Protein AF-A0A431HQG3-F1 (afdb_monomer_lite)

Sequence (280 aa):
MKYLSIDIETTGLDFKKCDIIQFAAVIDDLENPKPIWSLPKLKIYFKKKYFKATAQALALHAKFNPDIFEKISKIKEHEEKEDAFCIKLKDLPIYLNNFLTKNGFEPDEKNIISITACGKNVASFDLRFLLKKIKKWGNLKFRHRSMDPAILYYEIGDKELPDMKTCFERANIKKEITHDACEDALDVIRLIRYKLLSKEKARFNPLKNFPKNLTINKEYNVYSRIKGKDEMDVILIVNDAGQETYVSEEHFTFKTNEIKIQEFEQDKELFKEENKNEKN

Structure (mmCIF, N/CA/C/O backbone):
data_AF-A0A431HQG3-F1
#
_entry.id   AF-A0A431HQG3-F1
#
loop_
_atom_site.group_PDB
_atom_site.id
_atom_site.type_symbol
_atom_site.label_atom_id
_atom_site.label_alt_id
_atom_site.label_comp_id
_atom_site.label_asym_id
_atom_site.label_entity_id
_atom_site.label_seq_id
_atom_site.pdbx_PDB_ins_code
_atom_site.Cartn_x
_atom_site.Cartn_y
_atom_site.Cartn_z
_atom_site.occupancy
_atom_site.B_iso_or_equiv
_atom_site.auth_seq_id
_atom_site.auth_comp_id
_atom_site.auth_asym_id
_atom_site.auth_atom_id
_atom_site.pdbx_PDB_model_num
ATOM 1 N N . MET A 1 1 ? -10.230 -10.188 -12.754 1.00 85.75 1 MET A N 1
ATOM 2 C CA . MET A 1 1 ? -10.034 -10.437 -11.311 1.00 85.75 1 MET A CA 1
ATOM 3 C C . MET A 1 1 ? -9.846 -9.097 -10.638 1.00 85.75 1 MET A C 1
ATOM 5 O O . MET A 1 1 ? -8.865 -8.418 -10.934 1.00 85.75 1 MET A O 1
ATOM 9 N N . LYS A 1 2 ? -10.732 -8.757 -9.696 1.00 94.62 2 LYS A N 1
ATOM 10 C CA . LYS A 1 2 ? -10.565 -7.570 -8.855 1.00 94.62 2 LYS A CA 1
ATOM 11 C C . LYS A 1 2 ? -9.442 -7.755 -7.841 1.00 94.62 2 LYS A C 1
ATOM 13 O O . LYS A 1 2 ? -9.337 -8.800 -7.193 1.00 94.62 2 LYS A O 1
ATOM 18 N N . TYR A 1 3 ? -8.636 -6.722 -7.665 1.00 97.38 3 TYR A N 1
ATOM 19 C CA . TYR A 1 3 ? -7.582 -6.673 -6.663 1.00 97.38 3 TYR A CA 1
ATOM 20 C C . TYR A 1 3 ? -7.471 -5.283 -6.048 1.00 97.38 3 TYR A C 1
ATOM 22 O O . TYR A 1 3 ? -8.038 -4.316 -6.554 1.00 97.38 3 TYR A O 1
ATOM 30 N N . LEU A 1 4 ? -6.757 -5.205 -4.926 1.00 98.50 4 LEU A N 1
ATOM 31 C CA . LEU A 1 4 ? -6.560 -3.971 -4.182 1.00 98.50 4 LEU A CA 1
ATOM 32 C C . LEU A 1 4 ? -5.076 -3.616 -4.184 1.00 98.50 4 LEU A C 1
ATOM 34 O O . LEU A 1 4 ? -4.296 -4.280 -3.501 1.00 98.50 4 LEU A O 1
ATOM 38 N N . SER A 1 5 ? -4.694 -2.599 -4.952 1.00 98.56 5 SER A N 1
ATOM 39 C CA . SER A 1 5 ? -3.367 -1.991 -4.853 1.00 98.56 5 SER A CA 1
ATOM 40 C C . SER A 1 5 ? -3.303 -1.161 -3.577 1.00 98.56 5 SER A C 1
ATOM 42 O O . SER A 1 5 ? -4.184 -0.333 -3.358 1.00 98.56 5 SER A O 1
ATOM 44 N N . ILE A 1 6 ? -2.331 -1.428 -2.712 1.00 98.50 6 ILE A N 1
ATOM 45 C CA . ILE A 1 6 ? -2.172 -0.806 -1.398 1.00 98.50 6 ILE A CA 1
ATOM 46 C C . ILE A 1 6 ? -0.762 -0.255 -1.306 1.00 98.50 6 ILE A C 1
ATOM 48 O O . ILE A 1 6 ? 0.187 -0.949 -1.666 1.00 98.50 6 ILE A O 1
ATOM 52 N N . ASP A 1 7 ? -0.659 0.937 -0.739 1.00 98.25 7 ASP A N 1
ATOM 53 C CA . ASP A 1 7 ? 0.604 1.513 -0.305 1.00 98.25 7 ASP A CA 1
ATOM 54 C C . ASP A 1 7 ? 0.388 2.300 0.999 1.00 98.25 7 ASP A C 1
ATOM 56 O O . ASP A 1 7 ? -0.728 2.771 1.288 1.00 98.25 7 ASP A O 1
ATOM 60 N N . ILE A 1 8 ? 1.428 2.393 1.826 1.00 98.25 8 ILE A N 1
ATOM 61 C CA . ILE A 1 8 ? 1.424 3.187 3.051 1.00 98.25 8 ILE A CA 1
ATOM 62 C C . ILE A 1 8 ? 2.659 4.077 3.141 1.00 98.25 8 ILE A C 1
ATOM 64 O O . ILE A 1 8 ? 3.788 3.628 2.961 1.00 98.25 8 ILE A O 1
ATOM 68 N N . GLU A 1 9 ? 2.455 5.297 3.636 1.00 97.62 9 GLU A N 1
ATOM 69 C CA . GLU A 1 9 ? 3.565 6.118 4.106 1.00 97.62 9 GLU A CA 1
ATOM 70 C C . GLU A 1 9 ? 3.780 5.921 5.601 1.00 97.62 9 GLU A C 1
ATOM 72 O O . GLU A 1 9 ? 2.843 5.882 6.414 1.00 97.62 9 GLU A O 1
ATOM 77 N N . THR A 1 10 ? 5.049 5.812 5.985 1.00 97.81 10 THR A N 1
ATOM 78 C CA . THR A 1 10 ? 5.457 5.569 7.370 1.00 97.81 10 THR A CA 1
ATOM 79 C C . THR A 1 10 ? 6.511 6.563 7.819 1.00 97.81 10 THR A C 1
ATOM 81 O O . THR A 1 10 ? 7.241 7.162 7.034 1.00 97.81 10 THR A O 1
ATOM 84 N N . THR A 1 11 ? 6.659 6.706 9.127 1.00 97.69 11 THR A N 1
ATOM 85 C CA . THR A 1 11 ? 7.735 7.500 9.728 1.00 97.69 11 THR A CA 1
ATOM 86 C C . THR A 1 11 ? 9.039 6.703 9.904 1.00 97.69 11 THR A C 1
ATOM 88 O O . THR A 1 11 ? 9.876 7.036 10.749 1.00 97.69 11 THR A O 1
ATOM 91 N N . GLY A 1 12 ? 9.212 5.619 9.141 1.00 97.56 12 GLY A N 1
ATOM 92 C CA . GLY A 1 12 ? 10.399 4.764 9.113 1.00 97.56 12 GLY A CA 1
ATOM 93 C C . GLY A 1 12 ? 10.058 3.272 9.048 1.00 97.56 12 GLY A C 1
ATOM 94 O O . GLY A 1 12 ? 8.902 2.878 9.132 1.00 97.56 12 GLY A O 1
ATOM 95 N N . LEU A 1 13 ? 11.085 2.425 8.934 1.00 96.75 13 LEU A N 1
ATOM 96 C CA . LEU A 1 13 ? 10.930 1.020 8.524 1.00 96.75 13 LEU A CA 1
ATOM 97 C C . LEU A 1 13 ? 10.592 0.025 9.656 1.00 96.75 13 LEU A C 1
ATOM 99 O O . LEU A 1 13 ? 10.233 -1.121 9.386 1.00 96.75 13 LEU A O 1
ATOM 103 N N . ASP A 1 14 ? 10.704 0.418 10.930 1.00 97.06 14 ASP A N 1
ATOM 104 C CA . ASP A 1 14 ? 10.428 -0.478 12.065 1.00 97.06 14 ASP A CA 1
ATOM 105 C C . ASP A 1 14 ? 8.954 -0.401 12.487 1.00 97.06 14 ASP A C 1
ATOM 107 O O . ASP A 1 14 ? 8.556 0.496 13.231 1.00 97.06 14 ASP A O 1
ATOM 111 N N . PHE A 1 15 ? 8.146 -1.393 12.099 1.00 96.38 15 PHE A N 1
ATOM 112 C CA . PHE A 1 15 ? 6.719 -1.455 12.448 1.00 96.38 15 PHE A CA 1
ATOM 113 C C . PHE A 1 15 ? 6.424 -1.433 13.960 1.00 96.38 15 PHE A C 1
ATOM 115 O O . PHE A 1 15 ? 5.297 -1.119 14.362 1.00 96.38 15 PHE A O 1
ATOM 122 N N . LYS A 1 16 ? 7.399 -1.765 14.821 1.00 96.19 16 LYS A N 1
ATOM 123 C CA . LYS A 1 16 ? 7.243 -1.692 16.282 1.00 96.19 16 LYS A CA 1
ATOM 124 C C . LYS A 1 16 ? 7.412 -0.269 16.812 1.00 96.19 16 LYS A C 1
ATOM 126 O O . LYS A 1 16 ? 6.816 0.055 17.838 1.00 96.19 16 LYS A O 1
ATOM 131 N N . LYS A 1 17 ? 8.218 0.565 16.149 1.00 96.56 17 LYS A N 1
ATOM 132 C CA . LYS A 1 17 ? 8.616 1.894 16.643 1.00 96.56 17 LYS A CA 1
ATOM 133 C C . LYS A 1 17 ? 8.029 3.045 15.834 1.00 96.56 17 LYS A C 1
ATOM 135 O O . LYS A 1 17 ? 7.619 4.029 16.440 1.00 96.56 17 LYS A O 1
ATOM 140 N N . CYS A 1 18 ? 7.986 2.909 14.515 1.00 98.00 18 CYS A N 1
ATOM 141 C CA . CYS A 1 18 ? 7.510 3.916 13.575 1.00 98.00 18 CYS A CA 1
ATOM 142 C C . CYS A 1 18 ? 5.991 3.849 13.415 1.00 98.00 18 CYS A C 1
ATOM 144 O O . CYS A 1 18 ? 5.363 2.827 13.693 1.00 98.00 18 CYS A O 1
ATOM 146 N N . ASP A 1 19 ? 5.396 4.944 12.975 1.00 97.75 19 ASP A N 1
ATOM 147 C CA . ASP A 1 19 ? 3.968 5.127 12.772 1.00 97.75 19 ASP A CA 1
ATOM 148 C C . ASP A 1 19 ? 3.609 5.077 11.286 1.00 97.75 19 ASP A C 1
ATOM 150 O O . ASP A 1 19 ? 4.444 5.350 10.428 1.00 97.75 19 ASP A O 1
ATOM 154 N N . ILE A 1 20 ? 2.354 4.727 11.004 1.00 98.00 20 ILE A N 1
ATOM 155 C CA . ILE A 1 20 ? 1.754 4.874 9.675 1.00 98.00 20 ILE A CA 1
ATOM 156 C C . ILE A 1 20 ? 1.116 6.263 9.640 1.00 98.00 20 ILE A C 1
ATOM 158 O O . ILE A 1 20 ? 0.405 6.616 10.586 1.00 98.00 20 ILE A O 1
ATOM 162 N N . ILE A 1 21 ? 1.385 7.038 8.592 1.00 97.31 21 ILE A N 1
ATOM 163 C CA . ILE A 1 21 ? 0.893 8.417 8.434 1.00 97.31 21 ILE A CA 1
ATOM 164 C C . ILE A 1 21 ? -0.100 8.557 7.283 1.00 97.31 21 ILE A C 1
ATOM 166 O O . ILE A 1 21 ? -1.025 9.361 7.394 1.00 97.31 21 ILE A O 1
ATOM 170 N N . GLN A 1 22 ? 0.019 7.714 6.257 1.00 97.56 22 GLN A N 1
ATOM 171 C CA . GLN A 1 22 ? -0.921 7.632 5.145 1.00 97.56 22 GLN A CA 1
ATOM 172 C C . GLN A 1 22 ? -1.199 6.168 4.804 1.00 97.56 22 GLN A C 1
ATOM 174 O O . GLN A 1 22 ? -0.338 5.306 4.961 1.00 97.56 22 GLN A O 1
ATOM 179 N N . PHE A 1 23 ? -2.409 5.895 4.341 1.00 98.50 23 PHE A N 1
ATOM 180 C CA . PHE A 1 23 ? -2.801 4.652 3.698 1.00 98.50 23 PHE A CA 1
ATOM 181 C C . PHE A 1 23 ? -3.545 5.002 2.418 1.00 98.50 23 PHE A C 1
ATOM 183 O O . PHE A 1 23 ? -4.449 5.843 2.440 1.00 98.50 23 PHE A O 1
ATOM 190 N N . ALA A 1 24 ? -3.206 4.321 1.333 1.00 98.44 24 ALA A N 1
ATOM 191 C CA . ALA A 1 24 ? -3.978 4.368 0.112 1.00 98.44 24 ALA A CA 1
ATOM 192 C C . ALA A 1 24 ? -4.395 2.969 -0.326 1.00 98.44 24 ALA A C 1
ATOM 194 O O . ALA A 1 24 ? -3.667 1.991 -0.149 1.00 98.44 24 ALA A O 1
ATOM 195 N N . ALA A 1 25 ? -5.580 2.888 -0.922 1.00 98.56 25 ALA A N 1
ATOM 196 C CA . ALA A 1 25 ? -6.038 1.693 -1.599 1.00 98.56 25 ALA A CA 1
ATOM 197 C C . ALA A 1 25 ? -6.731 2.047 -2.913 1.00 98.56 25 ALA A C 1
ATOM 199 O O . ALA A 1 25 ? -7.607 2.911 -2.944 1.00 98.56 25 ALA A O 1
ATOM 200 N N . VAL A 1 26 ? -6.369 1.352 -3.985 1.00 98.69 26 VAL A N 1
ATOM 201 C CA . VAL A 1 26 ? -6.952 1.531 -5.316 1.00 98.69 26 VAL A CA 1
ATOM 202 C C . VAL A 1 26 ? -7.452 0.189 -5.823 1.00 98.69 26 VAL A C 1
ATOM 204 O O . VAL A 1 26 ? -6.724 -0.804 -5.806 1.00 98.69 26 VAL A O 1
ATOM 207 N N . ILE A 1 27 ? -8.713 0.152 -6.245 1.00 98.56 27 ILE A N 1
ATOM 208 C CA . ILE A 1 27 ? -9.320 -1.056 -6.807 1.00 98.56 27 ILE A CA 1
ATOM 209 C C . ILE A 1 27 ? -9.072 -1.071 -8.305 1.00 98.56 27 ILE A C 1
ATOM 211 O O . ILE A 1 27 ? -9.385 -0.101 -8.993 1.00 98.56 27 ILE A O 1
ATOM 215 N N . ASP A 1 28 ? -8.592 -2.203 -8.804 1.00 97.31 28 ASP A N 1
ATOM 216 C CA . ASP A 1 28 ? -8.523 -2.468 -10.234 1.00 97.31 28 ASP A CA 1
ATOM 217 C C . ASP A 1 28 ? -9.087 -3.855 -10.572 1.00 97.31 28 ASP A C 1
ATOM 219 O O . ASP A 1 28 ? -9.163 -4.739 -9.715 1.00 97.31 28 ASP A O 1
ATOM 223 N N . ASP A 1 29 ? -9.504 -4.029 -11.823 1.00 94.56 29 ASP A N 1
ATOM 224 C CA . ASP A 1 29 ? -9.998 -5.273 -12.392 1.00 94.56 29 ASP A CA 1
ATOM 225 C C . ASP A 1 29 ? -9.349 -5.528 -13.752 1.00 94.56 29 ASP A C 1
ATOM 227 O O . ASP A 1 29 ? -9.661 -4.866 -14.740 1.00 94.56 29 ASP A O 1
ATOM 231 N N . LEU A 1 30 ? -8.468 -6.528 -13.816 1.00 89.25 30 LEU A N 1
ATOM 232 C CA . LEU A 1 30 ? -7.797 -6.886 -15.070 1.00 89.25 30 LEU A CA 1
ATOM 233 C C . LEU A 1 30 ? -8.753 -7.441 -16.134 1.00 89.25 30 LEU A C 1
ATOM 235 O O . LEU A 1 30 ? -8.399 -7.423 -17.305 1.00 89.25 30 LEU A O 1
ATOM 239 N N . GLU A 1 31 ? -9.934 -7.941 -15.752 1.00 89.06 31 GLU A N 1
ATOM 240 C CA . GLU A 1 31 ? -10.919 -8.460 -16.718 1.00 89.06 31 GLU A CA 1
ATOM 241 C C . GLU A 1 31 ? -11.765 -7.345 -17.341 1.00 89.06 31 GLU A C 1
ATOM 243 O O . GLU A 1 31 ? -12.256 -7.492 -18.457 1.00 89.06 31 GLU A O 1
ATOM 248 N N . ASN A 1 32 ? -11.929 -6.226 -16.635 1.00 88.88 32 ASN A N 1
ATOM 249 C CA . ASN A 1 32 ? -12.679 -5.068 -17.110 1.00 88.88 32 ASN A CA 1
ATOM 250 C C . ASN A 1 32 ? -11.947 -3.769 -16.728 1.00 88.88 32 ASN A C 1
ATOM 252 O O . ASN A 1 32 ? -12.410 -3.022 -15.854 1.00 88.88 32 ASN A O 1
ATOM 256 N N . PRO A 1 33 ? -10.771 -3.515 -17.333 1.00 87.88 33 PRO A N 1
ATOM 257 C CA . PRO A 1 33 ? -9.924 -2.399 -16.949 1.00 87.88 33 PRO A CA 1
ATOM 258 C C . PRO A 1 33 ? -10.585 -1.072 -17.328 1.00 87.88 33 PRO A C 1
ATOM 260 O O . PRO A 1 33 ? -10.857 -0.793 -18.494 1.00 87.88 33 PRO A O 1
ATOM 263 N N . LYS A 1 34 ? -10.812 -0.217 -16.330 1.00 87.38 34 LYS A N 1
ATOM 264 C CA . LYS A 1 34 ? -11.272 1.168 -16.526 1.00 87.38 34 LYS A CA 1
ATOM 265 C C . LYS A 1 34 ? -10.095 2.142 -16.653 1.00 87.38 34 LYS A C 1
ATOM 267 O O . LYS A 1 34 ? -9.022 1.819 -16.149 1.00 87.38 34 LYS A O 1
ATOM 272 N N . PRO A 1 35 ? -10.263 3.341 -17.229 1.00 85.88 35 PRO A N 1
ATOM 273 C CA . PRO A 1 35 ? -9.243 4.394 -17.189 1.00 85.88 35 PRO A CA 1
ATOM 274 C C . PRO A 1 35 ? -8.625 4.614 -15.797 1.00 85.88 35 PRO A C 1
ATOM 276 O O . PRO A 1 35 ? -9.366 4.621 -14.810 1.00 85.88 35 PRO A O 1
ATOM 279 N N . ILE A 1 36 ? -7.302 4.816 -15.698 1.00 85.69 36 ILE A N 1
ATOM 280 C CA . ILE A 1 36 ? -6.584 4.916 -14.403 1.00 85.69 36 ILE A CA 1
ATOM 281 C C . ILE A 1 36 ? -7.171 6.016 -13.506 1.00 85.69 36 ILE A C 1
ATOM 283 O O . ILE A 1 36 ? -7.412 5.803 -12.315 1.00 85.69 36 ILE A O 1
ATOM 287 N N . TRP A 1 37 ? -7.460 7.187 -14.079 1.00 83.69 37 TRP A N 1
ATOM 288 C CA . TRP A 1 37 ? -8.039 8.314 -13.341 1.00 83.69 37 TRP A CA 1
ATOM 289 C C . TRP A 1 37 ? -9.417 7.982 -12.754 1.00 83.69 37 TRP A C 1
ATOM 291 O O . TRP A 1 37 ? -9.757 8.489 -11.687 1.00 83.69 37 TRP A O 1
ATOM 301 N N . SER A 1 38 ? -10.171 7.077 -13.385 1.00 87.88 38 SER A N 1
ATOM 302 C CA . SER A 1 38 ? -11.533 6.697 -12.981 1.00 87.88 38 SER A CA 1
ATOM 303 C C . SER A 1 38 ? -11.577 5.599 -11.918 1.00 87.88 38 SER A C 1
ATOM 305 O O . SER A 1 38 ? -12.651 5.264 -11.414 1.00 87.88 38 SER A O 1
ATOM 307 N N . LEU A 1 39 ? -10.424 5.006 -11.587 1.00 94.00 39 LEU A N 1
ATOM 308 C CA . LEU A 1 39 ? -10.373 3.910 -10.628 1.00 94.00 39 LEU A CA 1
ATOM 309 C C . LEU A 1 39 ? -10.852 4.376 -9.249 1.00 94.00 39 LEU A C 1
ATOM 311 O O . LEU A 1 39 ? -10.505 5.493 -8.842 1.00 94.00 39 LEU A O 1
ATOM 315 N N . PRO A 1 40 ? -11.612 3.542 -8.513 1.00 97.75 40 PRO A N 1
ATOM 316 C CA . PRO A 1 40 ? -11.970 3.830 -7.134 1.00 97.75 40 PRO A CA 1
ATOM 317 C C . PRO A 1 40 ? -10.723 3.910 -6.256 1.00 97.75 40 PRO A C 1
ATOM 319 O O . PRO A 1 40 ? -9.886 3.004 -6.279 1.00 97.75 40 PRO A O 1
ATOM 322 N N . LYS A 1 41 ? -10.628 4.972 -5.454 1.00 98.12 41 LYS A N 1
ATOM 323 C CA . LYS A 1 41 ? -9.503 5.242 -4.553 1.00 98.12 41 LYS A CA 1
ATOM 324 C C . LYS A 1 41 ? -10.030 5.485 -3.145 1.00 98.12 41 LYS A C 1
ATOM 326 O O . LYS A 1 41 ? -11.073 6.109 -2.969 1.00 98.12 41 LYS A O 1
ATOM 331 N N . LEU A 1 42 ? -9.288 5.017 -2.155 1.00 98.31 42 LEU A N 1
ATOM 332 C CA . LEU A 1 42 ? -9.454 5.372 -0.754 1.00 98.31 42 LEU A CA 1
ATOM 333 C C . LEU A 1 42 ? -8.139 5.975 -0.276 1.00 98.31 42 LEU A C 1
ATOM 335 O O . LEU A 1 42 ? -7.131 5.272 -0.245 1.00 98.31 42 LEU A O 1
ATOM 339 N N . LYS A 1 43 ? -8.160 7.254 0.107 1.00 97.75 43 LYS A N 1
ATOM 340 C CA . LYS A 1 43 ? -7.013 7.964 0.682 1.00 97.75 43 LYS A CA 1
ATOM 341 C C . LYS A 1 43 ? -7.291 8.264 2.147 1.00 97.75 43 LYS A C 1
ATOM 343 O O . LYS A 1 43 ? -8.329 8.831 2.489 1.00 97.75 43 LYS A O 1
ATOM 348 N N . ILE A 1 44 ? -6.377 7.860 3.020 1.00 97.75 44 ILE A N 1
ATOM 349 C CA . ILE A 1 44 ? -6.506 8.044 4.462 1.00 97.75 44 ILE A CA 1
ATOM 350 C C . ILE A 1 44 ? -5.215 8.620 5.026 1.00 97.75 44 ILE A C 1
ATOM 352 O O . ILE A 1 44 ? -4.145 8.042 4.865 1.00 97.75 44 ILE A O 1
ATOM 356 N N . TYR A 1 45 ? -5.344 9.705 5.776 1.00 97.38 45 TYR A N 1
ATOM 357 C CA . TYR A 1 45 ? -4.334 10.204 6.696 1.00 97.38 45 TYR A CA 1
ATOM 358 C C . TYR A 1 45 ? -4.637 9.737 8.122 1.00 97.38 45 TYR A C 1
ATOM 360 O O . TYR A 1 45 ? -5.799 9.640 8.532 1.00 97.38 45 TYR A O 1
ATOM 368 N N . PHE A 1 46 ? -3.597 9.465 8.912 1.00 96.69 46 PHE A N 1
ATOM 369 C CA . PHE A 1 46 ? -3.775 9.005 10.290 1.00 96.69 46 PHE A CA 1
ATOM 370 C C . PHE A 1 46 ? -3.552 10.110 11.317 1.00 96.69 46 PHE A C 1
ATOM 372 O O . PHE A 1 46 ? -2.453 10.640 11.472 1.00 96.69 46 PHE A O 1
ATOM 379 N N . LYS A 1 47 ? -4.591 10.404 12.104 1.00 94.06 47 LYS A N 1
ATOM 380 C CA . LYS A 1 47 ? -4.530 11.379 13.194 1.00 94.06 47 LYS A CA 1
ATOM 381 C C . LYS A 1 47 ? -3.832 10.779 14.417 1.00 94.06 47 LYS A C 1
ATOM 383 O O . LYS A 1 47 ? -4.283 9.785 14.993 1.00 94.06 47 LYS A O 1
ATOM 388 N N . LYS A 1 48 ? -2.766 11.436 14.879 1.00 93.50 48 LYS A N 1
ATOM 389 C CA . LYS A 1 48 ? -2.133 11.204 16.187 1.00 93.50 48 LYS A CA 1
ATOM 390 C C . LYS A 1 48 ? -1.677 12.522 16.798 1.00 93.50 48 LYS A C 1
ATOM 392 O O . LYS A 1 48 ? -1.346 13.464 16.091 1.00 93.50 48 LYS A O 1
ATOM 397 N N . LYS A 1 49 ? -1.604 12.551 18.133 1.00 91.38 49 LYS A N 1
ATOM 398 C CA . LYS A 1 49 ? -1.017 13.674 18.879 1.00 91.38 49 LYS A CA 1
ATOM 399 C C . LYS A 1 49 ? 0.508 13.734 18.734 1.00 91.38 49 LYS A C 1
ATOM 401 O O . LYS A 1 49 ? 1.073 14.815 18.672 1.00 91.38 49 LYS A O 1
ATOM 406 N N . TYR A 1 50 ? 1.156 12.569 18.690 1.00 94.38 50 TYR A N 1
ATOM 407 C CA . TYR A 1 50 ? 2.607 12.443 18.567 1.00 94.38 50 TYR A CA 1
ATOM 408 C C . TYR A 1 50 ? 2.960 11.323 17.589 1.00 94.38 50 TYR A C 1
ATOM 410 O O . TYR A 1 50 ? 2.393 10.224 17.670 1.00 94.38 50 TYR A O 1
ATOM 418 N N . PHE A 1 51 ? 3.930 11.598 16.721 1.00 95.75 51 PHE A N 1
ATOM 419 C CA . PHE A 1 51 ? 4.516 10.634 15.798 1.00 95.75 51 PHE A CA 1
ATOM 420 C C . PHE A 1 51 ? 5.917 10.247 16.264 1.00 95.75 51 PHE A C 1
ATOM 422 O O . PHE A 1 51 ? 6.714 11.102 16.644 1.00 95.75 51 PHE A O 1
ATOM 429 N N . LYS A 1 52 ? 6.222 8.950 16.244 1.00 96.75 52 LYS A N 1
ATOM 430 C CA . LYS A 1 52 ? 7.580 8.435 16.446 1.00 96.75 52 LYS A CA 1
ATOM 431 C C . LYS A 1 52 ? 8.214 8.229 15.086 1.00 96.75 52 LYS A C 1
ATOM 433 O O . LYS A 1 52 ? 7.671 7.465 14.297 1.00 96.75 52 LYS A O 1
ATOM 438 N N . ALA A 1 53 ? 9.338 8.878 14.812 1.00 97.38 53 ALA A N 1
ATOM 439 C CA . ALA A 1 53 ? 9.947 8.877 13.488 1.00 97.38 53 ALA A CA 1
ATOM 440 C C . ALA A 1 53 ? 11.460 8.673 13.541 1.00 97.38 53 ALA A C 1
ATOM 442 O O . ALA A 1 53 ? 12.102 8.995 14.540 1.00 97.38 53 ALA A O 1
ATOM 443 N N . THR A 1 54 ? 12.027 8.163 12.450 1.00 98.06 54 THR A N 1
ATOM 444 C CA . THR A 1 54 ? 13.469 8.241 12.207 1.00 98.06 54 THR A CA 1
ATOM 445 C C . THR A 1 54 ? 13.804 9.548 11.490 1.00 98.06 54 THR A C 1
ATOM 447 O O . THR A 1 54 ? 12.997 10.066 10.717 1.00 98.06 54 THR A O 1
ATOM 450 N N . ALA A 1 55 ? 15.014 10.073 11.706 1.00 97.44 55 ALA A N 1
ATOM 451 C CA . ALA A 1 55 ? 15.479 11.278 11.013 1.00 97.44 55 ALA A CA 1
ATOM 452 C C . ALA A 1 55 ? 15.453 11.109 9.482 1.00 97.44 55 ALA A C 1
ATOM 454 O O . ALA A 1 55 ? 15.056 12.020 8.764 1.00 97.44 55 ALA A O 1
ATOM 455 N N . GLN A 1 56 ? 15.802 9.913 8.993 1.00 97.00 56 GLN A N 1
ATOM 456 C CA . GLN A 1 56 ? 15.779 9.590 7.567 1.00 97.00 56 GLN A CA 1
ATOM 457 C C . GLN A 1 56 ? 14.372 9.702 6.964 1.00 97.00 56 GLN A C 1
ATOM 459 O O . GLN A 1 56 ? 14.217 10.307 5.910 1.00 97.00 56 GLN A O 1
ATOM 464 N N . ALA A 1 57 ? 13.347 9.156 7.627 1.00 96.00 57 ALA A N 1
ATOM 465 C CA . ALA A 1 57 ? 11.980 9.229 7.117 1.00 96.00 57 ALA A CA 1
ATOM 466 C C . ALA A 1 57 ? 11.461 10.672 7.102 1.00 96.00 57 ALA A C 1
ATOM 468 O O . ALA A 1 57 ? 10.850 11.094 6.128 1.00 96.00 57 ALA A O 1
ATOM 469 N N . LEU A 1 58 ? 11.758 11.455 8.146 1.00 95.31 58 LEU A N 1
ATOM 470 C CA . LEU A 1 58 ? 11.392 12.875 8.182 1.00 95.31 58 LEU A CA 1
ATOM 471 C C . LEU A 1 58 ? 12.046 13.666 7.043 1.00 95.31 58 LEU A C 1
ATOM 473 O O . LEU A 1 58 ? 11.379 14.487 6.423 1.00 95.31 58 LEU A O 1
ATOM 477 N N . ALA A 1 59 ? 13.320 13.400 6.743 1.00 95.62 59 ALA A N 1
ATOM 478 C CA . ALA A 1 59 ? 14.023 14.050 5.640 1.00 95.62 59 ALA A CA 1
ATOM 479 C C . ALA A 1 59 ? 13.435 13.684 4.264 1.00 95.62 59 ALA A C 1
ATOM 481 O O . ALA A 1 59 ? 13.355 14.547 3.393 1.00 95.62 59 ALA A O 1
ATOM 482 N N . LEU A 1 60 ? 13.002 12.432 4.069 1.00 93.38 60 LEU A N 1
ATOM 483 C CA . LEU A 1 60 ? 12.330 12.004 2.837 1.00 93.38 60 LEU A CA 1
ATOM 484 C C . LEU A 1 60 ? 10.989 12.720 2.658 1.00 93.38 60 LEU A C 1
ATOM 486 O O . LEU A 1 60 ? 10.766 13.323 1.611 1.00 93.38 60 LEU A O 1
ATOM 490 N N . HIS A 1 61 ? 10.153 12.741 3.699 1.00 94.19 61 HIS A N 1
ATOM 491 C CA . HIS A 1 61 ? 8.872 13.454 3.668 1.00 94.19 61 HIS A CA 1
ATOM 492 C C . HIS A 1 61 ? 9.069 14.944 3.409 1.00 94.19 61 HIS A C 1
ATOM 494 O O . HIS A 1 61 ? 8.442 15.493 2.516 1.00 94.19 61 HIS A O 1
ATOM 500 N N . ALA A 1 62 ? 10.022 15.587 4.085 1.00 92.75 62 ALA A N 1
ATOM 501 C CA . ALA A 1 62 ? 10.334 16.997 3.850 1.00 92.75 62 ALA A CA 1
ATOM 502 C C . ALA A 1 62 ? 10.781 17.299 2.406 1.00 92.75 62 ALA A C 1
ATOM 504 O O . ALA A 1 62 ? 10.609 18.422 1.942 1.00 92.75 62 ALA A O 1
ATOM 505 N N . LYS A 1 63 ? 11.367 16.323 1.701 1.00 92.44 63 LYS A N 1
ATOM 506 C CA . LYS A 1 63 ? 11.839 16.495 0.323 1.00 92.44 63 LYS A CA 1
ATOM 507 C C . LYS A 1 63 ? 10.754 16.223 -0.718 1.00 92.44 63 LYS A C 1
ATOM 509 O O . LYS A 1 63 ? 10.712 16.926 -1.721 1.00 92.44 63 LYS A O 1
ATOM 514 N N . PHE A 1 64 ? 9.942 15.190 -0.513 1.00 89.06 64 PHE A N 1
ATOM 515 C CA . PHE A 1 64 ? 9.069 14.660 -1.562 1.00 89.06 64 PHE A CA 1
ATOM 516 C C . PHE A 1 64 ? 7.573 14.801 -1.268 1.00 89.06 64 PHE A C 1
ATOM 518 O O . PHE A 1 64 ? 6.795 14.939 -2.201 1.00 89.06 64 PHE A O 1
ATOM 525 N N . ASN A 1 65 ? 7.177 14.845 0.007 1.00 90.50 65 ASN A N 1
ATOM 526 C CA . ASN A 1 65 ? 5.791 15.049 0.434 1.00 90.50 65 ASN A CA 1
ATOM 527 C C . ASN A 1 65 ? 5.734 16.040 1.620 1.00 90.50 65 ASN A C 1
ATOM 529 O O . ASN A 1 65 ? 5.385 15.669 2.748 1.00 90.50 65 ASN A O 1
ATOM 533 N N . PRO A 1 66 ? 6.175 17.300 1.414 1.00 90.75 66 PRO A N 1
ATOM 534 C CA . PRO A 1 66 ? 6.456 18.238 2.505 1.00 90.75 66 PRO A CA 1
ATOM 535 C C . PRO A 1 66 ? 5.210 18.672 3.285 1.00 90.75 66 PRO A C 1
ATOM 537 O O . PRO A 1 66 ? 5.325 19.119 4.427 1.00 90.75 66 PRO A O 1
ATOM 540 N N . ASP A 1 67 ? 4.023 18.532 2.699 1.00 91.50 67 ASP A N 1
ATOM 541 C CA . ASP A 1 67 ? 2.760 18.983 3.276 1.00 91.50 67 ASP A CA 1
ATOM 542 C C . ASP A 1 67 ? 1.997 17.876 4.029 1.00 91.50 67 ASP A C 1
ATOM 544 O O . ASP A 1 67 ? 0.966 18.156 4.642 1.00 91.50 67 ASP A O 1
ATOM 548 N N . ILE A 1 68 ? 2.496 16.632 4.073 1.00 92.81 68 ILE A N 1
ATOM 549 C CA . ILE A 1 68 ? 1.782 15.498 4.688 1.00 92.81 68 ILE A CA 1
ATOM 550 C C . ILE A 1 68 ? 1.387 15.754 6.151 1.00 92.81 68 ILE A C 1
ATOM 552 O O . ILE A 1 68 ? 0.245 15.515 6.555 1.00 92.81 68 ILE A O 1
ATOM 556 N N . PHE A 1 69 ? 2.298 16.297 6.962 1.00 93.50 69 PHE A N 1
ATOM 557 C CA . PHE A 1 69 ? 2.013 16.600 8.367 1.00 93.50 69 PHE A CA 1
ATOM 558 C C . PHE A 1 69 ? 1.109 17.823 8.521 1.00 93.50 69 PHE A C 1
ATOM 560 O O . PHE A 1 69 ? 0.297 17.871 9.448 1.00 93.50 69 PHE A O 1
ATOM 567 N N . GLU A 1 70 ? 1.194 18.783 7.601 1.00 91.62 70 GLU A N 1
ATOM 568 C CA . GLU A 1 70 ? 0.282 19.920 7.549 1.00 91.62 70 GLU A CA 1
ATOM 569 C C . GLU A 1 70 ? -1.147 19.455 7.233 1.00 91.62 70 GLU A C 1
ATOM 571 O O . GLU A 1 70 ? -2.070 19.800 7.978 1.00 91.62 70 GLU A O 1
ATOM 576 N N . LYS A 1 71 ? -1.327 18.593 6.222 1.00 90.88 71 LYS A N 1
ATOM 577 C CA . LYS A 1 71 ? -2.605 17.945 5.881 1.00 90.88 71 LYS A CA 1
ATOM 578 C C . LYS A 1 71 ? -3.177 17.198 7.085 1.00 90.88 71 LYS A C 1
ATOM 580 O O . LYS A 1 71 ? -4.298 17.482 7.511 1.00 90.88 71 LYS A O 1
ATOM 585 N N . ILE A 1 72 ? -2.380 16.333 7.722 1.00 92.56 72 ILE A N 1
ATOM 586 C CA . ILE A 1 72 ? -2.777 15.618 8.949 1.00 92.56 72 ILE A CA 1
ATOM 587 C C . ILE A 1 72 ? -3.199 16.597 10.054 1.00 92.56 72 ILE A C 1
ATOM 589 O O . ILE A 1 72 ? -4.157 16.329 10.786 1.00 92.56 72 ILE A O 1
ATOM 593 N N . SER A 1 73 ? -2.503 17.727 10.213 1.00 89.62 73 SER A N 1
ATOM 594 C CA . SER A 1 73 ? -2.809 18.707 11.260 1.00 89.62 73 SER A CA 1
ATOM 595 C C . SER A 1 73 ? -4.154 19.407 11.036 1.00 89.62 73 SER A C 1
ATOM 597 O O . SER A 1 73 ? -4.929 19.530 11.990 1.00 89.62 73 SER A O 1
ATOM 599 N N . LYS A 1 74 ? -4.462 19.778 9.785 1.00 87.56 74 LYS A N 1
ATOM 600 C CA . LYS A 1 74 ? -5.608 20.619 9.413 1.00 87.56 74 LYS A CA 1
ATOM 601 C C . LYS A 1 74 ? -6.931 19.864 9.321 1.00 87.56 74 LYS A C 1
ATOM 603 O O . LYS A 1 74 ? -7.963 20.442 9.645 1.00 87.56 74 LYS A O 1
ATOM 608 N N . ILE A 1 75 ? -6.913 18.605 8.887 1.00 83.19 75 ILE A N 1
ATOM 609 C CA . ILE A 1 75 ? -8.142 17.822 8.692 1.00 83.19 75 ILE A CA 1
ATOM 610 C C . ILE A 1 75 ? -8.658 17.344 10.058 1.00 83.19 75 ILE A C 1
ATOM 612 O O . ILE A 1 75 ? -7.890 16.793 10.868 1.00 83.19 75 ILE A O 1
ATOM 616 N N . LYS A 1 76 ? -9.940 17.584 10.357 1.00 85.94 76 LYS A N 1
ATOM 617 C CA . LYS A 1 76 ? -10.575 17.087 11.585 1.00 85.94 76 LYS A CA 1
ATOM 618 C C . LYS A 1 76 ? -10.764 15.573 11.500 1.00 85.94 76 LYS A C 1
ATOM 620 O O . LYS A 1 76 ? -10.807 14.979 10.430 1.00 85.94 76 LYS A O 1
ATOM 625 N N . GLU A 1 77 ? -10.836 14.921 12.655 1.00 88.81 77 GLU A N 1
ATOM 626 C CA . GLU A 1 77 ? -11.057 13.475 12.690 1.00 88.81 77 GLU A CA 1
ATOM 627 C C . GLU A 1 77 ? -12.426 13.129 12.075 1.00 88.81 77 GLU A C 1
ATOM 629 O O . GLU A 1 77 ? -13.421 13.773 12.401 1.00 88.81 77 GLU A O 1
ATOM 634 N N . HIS A 1 78 ? -12.456 12.122 11.201 1.00 87.88 78 HIS A N 1
ATOM 635 C CA . HIS A 1 78 ? -13.595 11.688 10.380 1.00 87.88 78 HIS A CA 1
ATOM 636 C C . HIS A 1 78 ? -14.077 12.688 9.318 1.00 87.88 78 HIS A C 1
ATOM 638 O O . HIS A 1 78 ? -15.059 12.406 8.634 1.00 87.88 78 HIS A O 1
ATOM 644 N N . GLU A 1 79 ? -13.382 13.811 9.136 1.00 85.00 79 GLU A N 1
ATOM 645 C CA . GLU A 1 79 ? -13.637 14.741 8.039 1.00 85.00 79 GLU A CA 1
ATOM 646 C C . GLU A 1 79 ? -13.004 14.213 6.747 1.00 85.00 79 GLU A C 1
ATOM 648 O O . GLU A 1 79 ? -11.881 13.694 6.751 1.00 85.00 79 GLU A O 1
ATOM 653 N N . GLU A 1 80 ? -13.746 14.344 5.651 1.00 87.44 80 GLU A N 1
ATOM 654 C CA . GLU A 1 80 ? -13.250 14.151 4.294 1.00 87.44 80 GLU A CA 1
ATOM 655 C C . GLU A 1 80 ? -12.878 15.513 3.715 1.00 87.44 80 GLU A C 1
ATOM 657 O O . GLU A 1 80 ? -13.683 16.447 3.729 1.00 87.44 80 GLU A O 1
ATOM 662 N N . LYS A 1 81 ? -11.652 15.638 3.219 1.00 84.94 81 LYS A N 1
ATOM 663 C CA . LYS A 1 81 ? -11.172 16.845 2.556 1.00 84.94 81 LYS A CA 1
ATOM 664 C C . LYS A 1 81 ? -10.230 16.458 1.428 1.00 84.94 81 LYS A C 1
ATOM 666 O O . LYS A 1 81 ? -9.351 15.630 1.639 1.00 84.94 81 LYS A O 1
ATOM 671 N N . GLU A 1 82 ? -10.405 17.078 0.259 1.00 82.31 82 GLU A N 1
ATOM 672 C CA . GLU A 1 82 ? -9.570 16.818 -0.928 1.00 82.31 82 GLU A CA 1
ATOM 673 C C . GLU A 1 82 ? -9.494 15.310 -1.256 1.00 82.31 82 GLU A C 1
ATOM 675 O O . GLU A 1 82 ? -8.419 14.752 -1.469 1.00 82.31 82 GLU A O 1
ATOM 680 N N . ASP A 1 83 ? -10.653 14.639 -1.224 1.00 86.12 83 ASP A N 1
ATOM 681 C CA . ASP A 1 83 ? -10.817 13.195 -1.457 1.00 86.12 83 ASP A CA 1
ATOM 682 C C . ASP A 1 83 ? -9.991 12.293 -0.519 1.00 86.12 83 ASP A C 1
ATOM 684 O O . ASP A 1 83 ? -9.640 11.157 -0.860 1.00 86.12 83 ASP A O 1
ATOM 688 N N . ALA A 1 84 ? -9.656 12.795 0.673 1.00 91.75 84 ALA A N 1
ATOM 689 C CA . ALA A 1 84 ? -8.963 12.051 1.712 1.00 91.75 84 ALA A CA 1
ATOM 690 C C . ALA A 1 84 ? -9.667 12.174 3.066 1.00 91.75 84 ALA A C 1
ATOM 692 O O . ALA A 1 84 ? -10.072 13.254 3.495 1.00 91.75 84 ALA A O 1
ATOM 693 N N . PHE A 1 85 ? -9.749 11.060 3.789 1.00 94.12 85 PHE A N 1
ATOM 694 C CA . PHE A 1 85 ? -10.220 11.042 5.172 1.00 94.12 85 PHE A CA 1
ATOM 695 C C . PHE A 1 85 ? -9.056 11.223 6.144 1.00 94.12 85 PHE A C 1
ATOM 697 O O . PHE A 1 85 ? -7.953 10.735 5.898 1.00 94.12 85 PHE A O 1
ATOM 704 N N . CYS A 1 86 ? -9.307 11.828 7.304 1.00 95.62 86 CYS A N 1
ATOM 705 C CA . CYS A 1 86 ? -8.364 11.801 8.423 1.00 95.62 86 CYS A CA 1
ATOM 706 C C . CYS A 1 86 ? -8.966 11.052 9.613 1.00 95.62 86 CYS A C 1
ATOM 708 O O . CYS A 1 86 ? -9.955 11.491 10.190 1.00 95.62 86 CYS A O 1
ATOM 710 N N . ILE A 1 87 ? -8.396 9.908 9.995 1.00 96.69 87 ILE A N 1
ATOM 711 C CA . ILE A 1 87 ? -8.986 9.014 11.012 1.00 96.69 87 ILE A CA 1
ATOM 712 C C . ILE A 1 87 ? -7.938 8.474 11.982 1.00 96.69 87 ILE A C 1
ATOM 714 O O . ILE A 1 87 ? -6.733 8.581 11.752 1.00 96.69 87 ILE A O 1
ATOM 718 N N . LYS A 1 88 ? -8.367 7.829 13.070 1.00 96.44 88 LYS A N 1
ATOM 719 C CA . LYS A 1 88 ? -7.456 7.003 13.873 1.00 96.44 88 LYS A CA 1
ATOM 720 C C . LYS A 1 88 ? -7.201 5.670 13.173 1.00 96.44 88 LYS A C 1
ATOM 722 O O . LYS A 1 88 ? -8.091 5.073 12.577 1.00 96.44 88 LYS A O 1
ATOM 727 N N . LEU A 1 89 ? -5.992 5.133 13.346 1.00 97.06 89 LEU A N 1
ATOM 728 C CA . LEU A 1 89 ? -5.566 3.877 12.711 1.00 97.06 89 LEU A CA 1
ATOM 729 C C . LEU A 1 89 ? -6.504 2.687 12.987 1.00 97.06 89 LEU A C 1
ATOM 731 O O . LEU A 1 89 ? -6.695 1.831 12.131 1.00 97.06 89 LEU A O 1
ATOM 735 N N . LYS A 1 90 ? -7.107 2.637 14.179 1.00 96.62 90 LYS A N 1
ATOM 736 C CA . LYS A 1 90 ? -8.045 1.575 14.577 1.00 96.62 90 LYS A CA 1
ATOM 737 C C . LYS A 1 90 ? -9.332 1.543 13.738 1.00 96.62 90 LYS A C 1
ATOM 739 O O . LYS A 1 90 ? -9.981 0.503 13.714 1.00 96.62 90 LYS A O 1
ATOM 744 N N . ASP A 1 91 ? -9.681 2.652 13.086 1.00 97.44 91 ASP A N 1
ATOM 745 C CA . ASP A 1 91 ? -10.929 2.804 12.339 1.00 97.44 91 ASP A CA 1
ATOM 746 C C . ASP A 1 91 ? -10.745 2.457 10.852 1.00 97.44 91 ASP A C 1
ATOM 748 O O . ASP A 1 91 ? -11.732 2.262 10.146 1.00 97.44 91 ASP A O 1
ATOM 752 N N . LEU A 1 92 ? -9.498 2.277 10.383 1.00 98.38 92 LEU A N 1
ATOM 753 C CA . LEU A 1 92 ? -9.186 1.888 9.001 1.00 98.38 92 LEU A CA 1
ATOM 754 C C . LEU A 1 92 ? -10.013 0.689 8.496 1.00 98.38 92 LEU A C 1
ATOM 756 O O . LEU A 1 92 ? -10.528 0.777 7.382 1.00 98.38 92 LEU A O 1
ATOM 760 N N . PRO A 1 93 ? -10.207 -0.405 9.262 1.00 98.50 93 PRO A N 1
ATOM 761 C CA . PRO A 1 93 ? -11.002 -1.538 8.791 1.00 98.50 93 PRO A CA 1
ATOM 762 C C . PRO A 1 93 ? -12.450 -1.177 8.443 1.00 98.50 93 PRO A C 1
ATOM 764 O O . PRO A 1 93 ? -13.009 -1.767 7.525 1.00 98.50 93 PRO A O 1
ATOM 767 N N . ILE A 1 94 ? -13.049 -0.201 9.135 1.00 97.69 94 ILE A N 1
ATOM 768 C CA . ILE A 1 94 ? -14.423 0.254 8.871 1.00 97.69 94 ILE A CA 1
ATOM 769 C C . ILE A 1 94 ? -14.471 0.970 7.518 1.00 97.69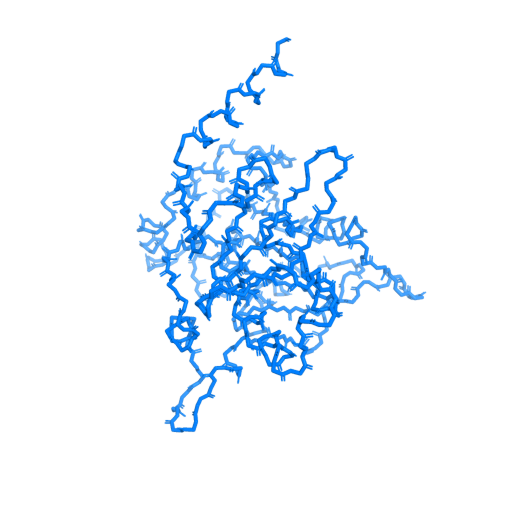 94 ILE A C 1
ATOM 771 O O . ILE A 1 94 ? -15.282 0.628 6.659 1.00 97.69 94 ILE A O 1
ATOM 775 N N . TYR A 1 95 ? -13.557 1.917 7.305 1.00 98.25 95 TYR A N 1
ATOM 776 C CA . TYR A 1 95 ? -13.473 2.681 6.059 1.00 98.25 95 TYR A CA 1
ATOM 777 C C . TYR A 1 95 ? -13.136 1.786 4.868 1.00 98.25 95 TYR A C 1
ATOM 779 O O . TYR A 1 95 ? -13.767 1.895 3.817 1.00 98.25 95 TYR A O 1
ATOM 787 N N . LEU A 1 96 ? -12.195 0.855 5.044 1.00 98.56 96 LEU A N 1
ATOM 788 C CA . LEU A 1 96 ? -11.819 -0.080 3.993 1.00 98.56 96 LEU A CA 1
ATOM 789 C C . LEU A 1 96 ? -12.971 -1.032 3.642 1.00 98.56 96 LEU A C 1
ATOM 791 O O . LEU A 1 96 ? -13.203 -1.284 2.465 1.00 98.56 96 LEU A O 1
ATOM 795 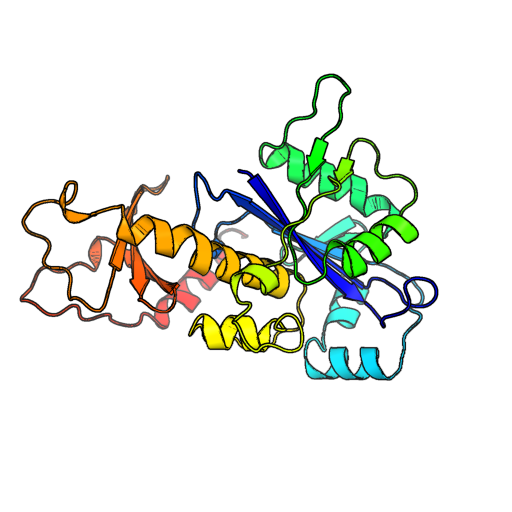N N . ASN A 1 97 ? -13.729 -1.519 4.628 1.00 98.31 97 ASN A N 1
ATOM 796 C CA . ASN A 1 97 ? -14.891 -2.374 4.379 1.00 98.31 97 ASN A CA 1
ATOM 797 C C . ASN A 1 97 ? -15.981 -1.636 3.588 1.00 98.31 97 ASN A C 1
ATOM 799 O O . ASN A 1 97 ? -16.452 -2.137 2.565 1.00 98.31 97 ASN A O 1
ATOM 803 N N . ASN A 1 98 ? -16.321 -0.413 4.005 1.00 97.75 98 ASN A N 1
ATOM 804 C CA . ASN A 1 98 ? -17.294 0.418 3.296 1.00 97.75 98 ASN A CA 1
ATOM 805 C C . ASN A 1 98 ? -16.848 0.696 1.854 1.00 97.75 98 ASN A C 1
ATOM 807 O O . ASN A 1 98 ? -17.641 0.565 0.922 1.00 97.75 98 ASN A O 1
ATOM 811 N N . PHE A 1 99 ? -15.569 1.029 1.663 1.00 98.31 99 PHE A N 1
ATOM 812 C CA . PHE A 1 99 ? -14.987 1.257 0.344 1.00 98.31 99 PHE A CA 1
ATOM 813 C C . PHE A 1 99 ? -15.057 0.011 -0.547 1.00 98.31 99 PHE A C 1
ATOM 815 O O . PHE A 1 99 ? -15.484 0.107 -1.696 1.00 98.31 99 PHE A O 1
ATOM 822 N N . LEU A 1 100 ? -14.689 -1.161 -0.027 1.00 98.38 100 LEU A N 1
ATOM 823 C CA . LEU A 1 100 ? -14.725 -2.418 -0.774 1.00 98.38 100 LEU A CA 1
ATOM 824 C C . LEU A 1 100 ? -16.159 -2.803 -1.159 1.00 98.38 100 LEU A C 1
ATOM 826 O O . LEU A 1 100 ? -16.427 -3.073 -2.331 1.00 98.38 100 LEU A O 1
ATOM 830 N N . THR A 1 101 ? -17.089 -2.751 -0.204 1.00 97.31 101 THR A N 1
ATOM 831 C CA . THR A 1 101 ? -18.500 -3.104 -0.423 1.00 97.31 101 THR A CA 1
ATOM 832 C C . THR A 1 101 ? -19.144 -2.182 -1.461 1.00 97.31 101 THR A C 1
ATOM 834 O O . THR A 1 101 ? -19.758 -2.657 -2.415 1.00 97.31 101 THR A O 1
ATOM 837 N N . LYS A 1 102 ? -18.918 -0.860 -1.361 1.00 97.50 102 LYS A N 1
ATOM 838 C CA . LYS A 1 102 ? -19.407 0.131 -2.341 1.00 97.50 102 LYS A CA 1
ATOM 839 C C . LYS A 1 102 ? -18.894 -0.132 -3.764 1.00 97.50 102 LYS A C 1
ATOM 841 O O . LYS A 1 102 ? -19.547 0.252 -4.728 1.00 97.50 102 LYS A O 1
ATOM 846 N N . ASN A 1 103 ? -17.745 -0.793 -3.903 1.00 97.06 103 ASN A N 1
ATOM 847 C CA . ASN A 1 103 ? -17.106 -1.087 -5.186 1.00 97.06 103 ASN A CA 1
ATOM 848 C C . ASN A 1 103 ? -17.255 -2.561 -5.620 1.00 97.06 103 ASN A C 1
ATOM 850 O O . ASN A 1 103 ? -16.514 -3.066 -6.476 1.00 97.06 103 ASN A O 1
ATOM 854 N N . GLY A 1 104 ? -18.257 -3.250 -5.066 1.00 94.88 104 GLY A N 1
ATOM 855 C CA . GLY A 1 104 ? -18.670 -4.580 -5.504 1.00 94.88 104 GLY A CA 1
ATOM 856 C C . GLY A 1 104 ? -17.688 -5.679 -5.114 1.00 94.88 104 GLY A C 1
ATOM 857 O O . GLY A 1 104 ? -17.427 -6.573 -5.922 1.00 94.88 104 GLY A O 1
ATOM 858 N N . PHE A 1 105 ? -17.084 -5.571 -3.929 1.00 96.94 105 PHE A N 1
ATOM 859 C CA . PHE A 1 105 ? -16.562 -6.726 -3.207 1.00 96.94 105 PHE A CA 1
ATOM 860 C C . PHE A 1 105 ? -17.671 -7.261 -2.307 1.00 96.94 105 PHE A C 1
ATOM 862 O O . PHE A 1 105 ? -18.161 -6.545 -1.435 1.00 96.94 105 PHE A O 1
ATOM 869 N N . GLU A 1 106 ? -18.043 -8.517 -2.513 1.00 94.44 106 GLU A N 1
ATOM 870 C CA . GLU A 1 106 ? -19.115 -9.163 -1.764 1.00 94.44 106 GLU A CA 1
ATOM 871 C C . GLU A 1 106 ? -18.531 -10.086 -0.686 1.00 94.44 106 GLU A C 1
ATOM 873 O O . GLU A 1 106 ? -17.499 -10.733 -0.916 1.00 94.44 106 GLU A O 1
ATOM 878 N N . PRO A 1 107 ? -19.141 -10.131 0.509 1.00 96.25 107 PRO A N 1
ATOM 879 C CA . PRO A 1 107 ? -18.767 -11.100 1.522 1.00 96.25 107 PRO A CA 1
ATOM 880 C C . PRO A 1 107 ? -19.142 -12.522 1.081 1.00 96.25 107 PRO A C 1
ATOM 882 O O . PRO A 1 107 ? -20.149 -12.735 0.410 1.00 96.25 107 PRO A O 1
ATOM 885 N N . ASP A 1 108 ? -18.340 -13.504 1.488 1.00 96.00 108 ASP A N 1
ATOM 886 C CA . ASP A 1 108 ? -18.673 -14.918 1.312 1.00 96.00 108 ASP A CA 1
ATOM 887 C C . ASP A 1 108 ? -19.781 -15.386 2.282 1.00 96.00 108 ASP A C 1
ATOM 889 O O . ASP A 1 108 ? -20.288 -14.624 3.107 1.00 96.00 108 ASP A O 1
ATOM 893 N N . GLU A 1 109 ? -20.131 -16.674 2.232 1.00 96.25 109 GLU A N 1
ATOM 894 C CA . GLU A 1 109 ? -21.132 -17.297 3.117 1.00 96.25 109 GLU A CA 1
ATOM 895 C C . GLU A 1 109 ? -20.811 -17.158 4.618 1.00 96.25 109 GLU A C 1
ATOM 897 O O . GLU A 1 109 ? -21.698 -17.255 5.463 1.00 96.25 109 GLU A O 1
ATOM 902 N N . LYS A 1 110 ? -19.542 -16.918 4.973 1.00 96.06 110 LYS A N 1
ATOM 903 C CA . LYS A 1 110 ? -19.084 -16.682 6.353 1.00 96.06 110 LYS A CA 1
ATOM 904 C C . LYS A 1 110 ? -19.025 -15.193 6.686 1.00 96.06 110 LYS A C 1
ATOM 906 O O . LYS A 1 110 ? -18.435 -14.810 7.697 1.00 96.06 110 LYS A O 1
ATOM 911 N N . ASN A 1 111 ? -19.640 -14.367 5.845 1.00 96.56 111 ASN A N 1
ATOM 912 C CA . ASN A 1 111 ? -19.627 -12.921 5.896 1.00 96.56 111 ASN A CA 1
ATOM 913 C C . ASN A 1 111 ? -18.217 -12.315 5.746 1.00 96.56 111 ASN A C 1
ATOM 915 O O . ASN A 1 111 ? -17.979 -11.244 6.288 1.00 96.56 111 ASN A O 1
ATOM 919 N N . ILE A 1 112 ? -17.263 -12.971 5.068 1.00 97.88 112 ILE A N 1
ATOM 920 C CA . ILE A 1 112 ? -15.871 -12.499 4.935 1.00 97.88 112 ILE A CA 1
ATOM 921 C C . ILE A 1 112 ? -15.606 -11.906 3.550 1.00 97.88 112 ILE A C 1
ATOM 923 O O . ILE A 1 112 ? -15.792 -12.568 2.532 1.00 97.88 112 ILE A O 1
ATOM 927 N N . ILE A 1 113 ? -15.052 -10.691 3.503 1.00 98.12 113 ILE A N 1
ATOM 928 C CA . ILE A 1 113 ? -14.526 -10.095 2.268 1.00 98.12 113 ILE A CA 1
ATOM 929 C C . ILE A 1 113 ? -13.047 -10.466 2.138 1.00 98.12 113 ILE A C 1
ATOM 931 O O . ILE A 1 113 ? -12.192 -10.018 2.910 1.00 98.12 113 ILE A O 1
ATOM 935 N N . SER A 1 114 ? -12.738 -11.301 1.146 1.00 97.31 114 SER A N 1
ATOM 936 C CA . SER A 1 114 ? -11.371 -11.748 0.873 1.00 97.31 114 SER A CA 1
ATOM 937 C C . SER A 1 114 ? -10.656 -10.832 -0.123 1.00 97.31 114 SER A C 1
ATOM 939 O O . SER A 1 114 ? -11.060 -10.731 -1.279 1.00 97.31 114 SER A O 1
ATOM 941 N N . ILE A 1 115 ? -9.542 -10.235 0.295 1.00 97.94 115 ILE A N 1
ATOM 942 C CA . ILE A 1 115 ? -8.816 -9.209 -0.465 1.00 97.94 115 ILE A CA 1
ATOM 943 C C . ILE A 1 115 ? -7.539 -9.802 -1.067 1.00 97.94 115 ILE A C 1
ATOM 945 O O . ILE A 1 115 ? -6.674 -10.294 -0.338 1.00 97.94 115 ILE A O 1
ATOM 949 N N . THR A 1 116 ? -7.389 -9.718 -2.389 1.00 97.75 116 THR A N 1
ATOM 950 C CA . THR A 1 116 ? -6.098 -9.939 -3.058 1.00 97.75 116 THR A CA 1
ATOM 951 C C . THR A 1 116 ? -5.325 -8.625 -3.047 1.00 97.75 116 THR A C 1
ATOM 953 O O . THR A 1 116 ? -5.631 -7.722 -3.825 1.00 97.75 116 THR A O 1
ATOM 956 N N . ALA A 1 117 ? -4.359 -8.509 -2.137 1.00 98.12 117 ALA A N 1
ATOM 957 C CA . ALA A 1 117 ? -3.516 -7.324 -2.035 1.00 98.12 117 ALA A CA 1
ATOM 958 C C . ALA A 1 117 ? -2.489 -7.273 -3.167 1.00 98.12 117 ALA A C 1
ATOM 960 O O . ALA A 1 117 ? -1.967 -8.300 -3.611 1.00 98.12 117 ALA A O 1
ATOM 961 N N . CYS A 1 118 ? -2.170 -6.063 -3.587 1.00 98.06 118 CYS A N 1
ATOM 962 C CA . CYS A 1 118 ? -1.200 -5.765 -4.611 1.00 98.06 118 CYS A CA 1
ATOM 963 C C . CYS A 1 118 ? -0.359 -4.559 -4.187 1.00 98.06 118 CYS A C 1
ATOM 965 O O . CYS A 1 118 ? -0.870 -3.683 -3.504 1.00 98.06 118 CYS A O 1
ATOM 967 N N . GLY A 1 119 ? 0.922 -4.543 -4.533 1.00 97.19 119 GLY A N 1
ATOM 968 C CA . GLY A 1 119 ? 1.844 -3.470 -4.160 1.00 97.19 119 GLY A CA 1
ATOM 969 C C . GLY A 1 119 ? 3.286 -3.961 -4.161 1.00 97.19 119 GLY A C 1
ATOM 970 O O . GLY A 1 119 ? 3.538 -5.170 -4.061 1.00 97.19 119 GLY A O 1
ATOM 971 N N . LYS A 1 120 ? 4.249 -3.044 -4.268 1.00 93.50 120 LYS A N 1
ATOM 972 C CA . LYS A 1 120 ? 5.665 -3.403 -4.147 1.00 93.50 120 LYS A CA 1
ATOM 973 C C . LYS A 1 120 ? 5.946 -3.831 -2.712 1.00 93.50 120 LYS A C 1
ATOM 975 O O . LYS A 1 120 ? 5.731 -3.068 -1.787 1.00 93.50 120 LYS A O 1
ATOM 980 N N . ASN A 1 121 ? 6.455 -5.046 -2.515 1.00 92.44 121 ASN A N 1
ATOM 981 C CA . ASN A 1 121 ? 6.739 -5.608 -1.191 1.00 92.44 121 ASN A CA 1
ATOM 982 C C . ASN A 1 121 ? 5.520 -5.629 -0.239 1.00 92.44 121 ASN A C 1
ATOM 984 O O . ASN A 1 121 ? 5.691 -5.774 0.973 1.00 92.44 121 ASN A O 1
ATOM 988 N N . VAL A 1 122 ? 4.290 -5.566 -0.768 1.00 97.00 122 VAL A N 1
ATOM 989 C CA . VAL A 1 122 ? 3.062 -5.349 0.024 1.00 97.00 122 VAL A CA 1
ATOM 990 C C . VAL A 1 122 ? 2.876 -6.369 1.148 1.00 97.00 122 VAL A C 1
ATOM 992 O O . VAL A 1 122 ? 2.426 -6.040 2.243 1.00 97.00 122 VAL A O 1
ATOM 995 N N . ALA A 1 123 ? 3.265 -7.626 0.921 1.00 95.06 123 ALA A N 1
ATOM 996 C CA . ALA A 1 123 ? 3.159 -8.681 1.925 1.00 95.06 123 ALA A CA 1
ATOM 997 C C . ALA A 1 123 ? 4.179 -8.534 3.065 1.00 95.06 123 ALA A C 1
ATOM 999 O O . ALA A 1 123 ? 3.862 -8.824 4.221 1.00 95.06 123 ALA A O 1
ATOM 1000 N N . SER A 1 124 ? 5.406 -8.114 2.752 1.00 94.00 124 SER A N 1
ATOM 1001 C CA . SER A 1 124 ? 6.515 -8.060 3.709 1.00 94.00 124 SER A CA 1
ATOM 1002 C C . SER A 1 124 ? 6.625 -6.711 4.425 1.00 94.00 124 SER A C 1
ATOM 1004 O O . SER A 1 124 ? 7.150 -6.675 5.546 1.00 94.00 124 SER A O 1
ATOM 1006 N N . PHE A 1 125 ? 6.091 -5.640 3.829 1.00 97.00 125 PHE A N 1
ATOM 1007 C CA . PHE A 1 125 ? 6.125 -4.278 4.354 1.00 97.00 125 PHE A CA 1
ATOM 1008 C C . PHE A 1 125 ? 4.735 -3.768 4.766 1.00 97.00 125 PHE A C 1
ATOM 1010 O O . PHE A 1 125 ? 4.426 -3.789 5.960 1.00 97.00 125 PHE A O 1
ATOM 1017 N N . ASP A 1 126 ? 3.874 -3.382 3.825 1.00 98.06 126 ASP A N 1
ATOM 1018 C CA . ASP A 1 126 ? 2.596 -2.702 4.087 1.00 98.06 126 ASP A CA 1
ATOM 1019 C C . ASP A 1 126 ? 1.661 -3.533 4.964 1.00 98.06 126 ASP A C 1
ATOM 1021 O O . ASP A 1 126 ? 1.284 -3.134 6.070 1.00 98.06 126 ASP A O 1
ATOM 1025 N N . LEU A 1 127 ? 1.343 -4.755 4.525 1.00 97.62 127 LEU A N 1
ATOM 1026 C CA . LEU A 1 127 ? 0.497 -5.675 5.280 1.00 97.62 127 LEU A CA 1
ATOM 1027 C C . LEU A 1 127 ? 1.139 -6.045 6.611 1.00 97.62 127 LEU A C 1
ATOM 1029 O O . LEU A 1 127 ? 0.432 -6.220 7.599 1.00 97.62 127 LEU A O 1
ATOM 1033 N N . ARG A 1 128 ? 2.470 -6.119 6.695 1.00 96.88 128 ARG A N 1
ATOM 1034 C CA . ARG A 1 128 ? 3.145 -6.356 7.975 1.00 96.88 128 ARG A CA 1
ATOM 1035 C C . ARG A 1 128 ? 2.903 -5.199 8.942 1.00 96.88 128 ARG A C 1
ATOM 1037 O O . ARG A 1 128 ? 2.566 -5.455 10.098 1.00 96.88 128 ARG A O 1
ATOM 1044 N N . PHE A 1 129 ? 3.048 -3.952 8.502 1.00 98.06 129 PHE A N 1
ATOM 1045 C CA . PHE A 1 129 ? 2.748 -2.768 9.309 1.00 98.06 129 PHE A CA 1
ATOM 1046 C C . PHE A 1 129 ? 1.284 -2.752 9.753 1.00 98.06 129 PHE A C 1
ATOM 1048 O O . PHE A 1 129 ? 0.996 -2.649 10.950 1.00 98.06 129 PHE A O 1
ATOM 1055 N N . LEU A 1 130 ? 0.372 -2.923 8.799 1.00 98.12 130 LEU A N 1
ATOM 1056 C CA . LEU A 1 130 ? -1.070 -2.892 9.010 1.00 98.12 130 LEU A CA 1
ATOM 1057 C C . LEU A 1 130 ? -1.525 -4.002 9.969 1.00 98.12 130 LEU A C 1
ATOM 1059 O O . LEU A 1 130 ? -2.124 -3.717 11.007 1.00 98.12 130 LEU A O 1
ATOM 1063 N N . LEU A 1 131 ? -1.180 -5.262 9.693 1.00 96.81 131 LEU A N 1
ATOM 1064 C CA . LEU A 1 131 ? -1.605 -6.421 10.488 1.00 96.81 131 LEU A CA 1
ATOM 1065 C C . LEU A 1 131 ? -0.968 -6.462 11.884 1.00 96.81 131 LEU A C 1
ATOM 1067 O O . LEU A 1 131 ? -1.545 -7.036 12.806 1.00 96.81 131 LEU A O 1
ATOM 1071 N N . LYS A 1 132 ? 0.222 -5.873 12.075 1.00 97.38 132 LYS A N 1
ATOM 1072 C CA . LYS A 1 132 ? 0.854 -5.797 13.404 1.00 97.38 132 LYS A CA 1
ATOM 1073 C C . LYS A 1 132 ? 0.321 -4.646 14.253 1.00 97.38 132 LYS A C 1
ATOM 1075 O O . LYS A 1 132 ? 0.351 -4.759 15.478 1.00 97.38 132 LYS A O 1
ATOM 1080 N N . LYS A 1 133 ? -0.163 -3.561 13.640 1.00 96.88 133 LYS A N 1
ATOM 1081 C CA . LYS A 1 133 ? -0.692 -2.391 14.360 1.00 96.88 133 LYS A CA 1
ATOM 1082 C C . LYS A 1 133 ? -2.208 -2.427 14.557 1.00 96.88 133 LYS A C 1
ATOM 1084 O O . LYS A 1 133 ? -2.695 -1.884 15.547 1.00 96.88 133 LYS A O 1
ATOM 1089 N N . ILE A 1 134 ? -2.947 -3.090 13.671 1.00 97.50 134 ILE A N 1
ATOM 1090 C CA . ILE A 1 134 ? -4.406 -3.212 13.735 1.00 97.50 134 ILE A CA 1
ATOM 1091 C C . ILE A 1 134 ? -4.770 -4.641 14.131 1.00 97.50 134 ILE A C 1
ATOM 1093 O O . ILE A 1 134 ? -4.566 -5.586 13.374 1.00 97.50 134 ILE A O 1
ATOM 1097 N N . LYS A 1 135 ? -5.332 -4.796 15.335 1.00 93.62 135 LYS A N 1
ATOM 1098 C CA . LYS A 1 135 ? -5.672 -6.113 15.902 1.00 93.62 135 LYS A CA 1
ATOM 1099 C C . LYS A 1 135 ? -6.998 -6.684 15.395 1.00 93.62 135 LYS A C 1
ATOM 1101 O O . LYS A 1 135 ? -7.169 -7.897 15.403 1.00 93.62 135 LYS A O 1
ATOM 1106 N N . LYS A 1 136 ? -7.954 -5.828 15.024 1.00 96.25 136 LYS A N 1
ATOM 1107 C CA . LYS A 1 136 ? -9.318 -6.225 14.647 1.00 96.25 136 LYS A CA 1
ATOM 1108 C C . LYS A 1 136 ? -9.627 -5.714 13.247 1.00 96.25 136 LYS A C 1
ATOM 1110 O O . LYS A 1 136 ? -9.811 -4.519 13.085 1.00 96.25 136 LYS A O 1
ATOM 1115 N N . TRP A 1 137 ? -9.706 -6.620 12.277 1.00 97.75 137 TRP A N 1
ATOM 1116 C CA . TRP A 1 137 ? -10.055 -6.309 10.883 1.00 97.75 137 TRP A CA 1
ATOM 1117 C C . TRP A 1 137 ? -11.534 -6.544 10.553 1.00 97.75 137 TRP A C 1
ATOM 1119 O O . TRP A 1 137 ? -11.961 -6.325 9.424 1.00 97.75 137 TRP A O 1
ATOM 1129 N N . GLY A 1 138 ? -12.322 -6.976 11.541 1.00 95.94 138 GLY A N 1
ATOM 1130 C CA . GLY A 1 138 ? -13.722 -7.328 11.335 1.00 95.94 138 GLY A CA 1
ATOM 1131 C C . GLY A 1 138 ? -13.839 -8.493 10.358 1.00 95.94 138 GLY A C 1
ATOM 1132 O O . GLY A 1 138 ? -13.229 -9.540 10.567 1.00 95.94 138 GLY A O 1
ATOM 1133 N N . ASN A 1 139 ? -14.605 -8.286 9.295 1.00 96.81 139 ASN A N 1
ATOM 1134 C CA . ASN A 1 139 ? -14.830 -9.262 8.240 1.00 96.81 139 ASN A CA 1
ATOM 1135 C C . ASN A 1 139 ? -13.831 -9.185 7.073 1.00 96.81 139 ASN A C 1
ATOM 1137 O O . ASN A 1 139 ? -13.974 -9.923 6.098 1.00 96.81 139 ASN A O 1
ATOM 1141 N N . LEU A 1 140 ? -12.832 -8.304 7.135 1.00 98.31 140 LEU A N 1
ATOM 1142 C CA . LEU A 1 140 ? -11.826 -8.200 6.084 1.00 98.31 140 LEU A CA 1
ATOM 1143 C C . LEU A 1 140 ? -10.724 -9.232 6.296 1.00 98.31 140 LEU A C 1
ATOM 1145 O O . LEU A 1 140 ? -10.123 -9.316 7.371 1.00 98.31 140 LEU A O 1
ATOM 1149 N N . LYS A 1 141 ? -10.412 -9.989 5.243 1.00 97.69 141 LYS A N 1
ATOM 1150 C CA . LYS A 1 141 ? -9.324 -10.966 5.255 1.00 97.69 141 LYS A CA 1
ATOM 1151 C C . LYS A 1 141 ? -8.431 -10.796 4.035 1.00 97.69 141 LYS A C 1
ATOM 1153 O O . LYS A 1 141 ? -8.825 -11.099 2.913 1.00 97.69 141 LYS A O 1
ATOM 1158 N N . PHE A 1 142 ? -7.188 -10.385 4.259 1.00 97.75 142 PHE A N 1
ATOM 1159 C CA . PHE A 1 142 ? -6.169 -10.428 3.213 1.00 97.75 142 PHE A CA 1
ATOM 1160 C C . PHE A 1 142 ? -5.820 -11.880 2.886 1.00 97.75 142 PHE A C 1
ATOM 1162 O O . PHE A 1 142 ? -5.574 -12.698 3.778 1.00 97.75 142 PHE A O 1
ATOM 1169 N N . ARG A 1 143 ? -5.820 -12.215 1.596 1.00 96.25 143 ARG A N 1
ATOM 1170 C CA . ARG A 1 143 ? -5.380 -13.527 1.119 1.00 96.25 143 ARG A CA 1
ATOM 1171 C C . ARG A 1 143 ? -3.872 -13.674 1.332 1.00 96.25 143 ARG A C 1
ATOM 1173 O O . ARG A 1 143 ? -3.130 -12.700 1.331 1.00 96.25 143 ARG A O 1
ATOM 1180 N N . HIS A 1 144 ? -3.417 -14.919 1.471 1.00 93.94 144 HIS A N 1
ATOM 1181 C CA . HIS A 1 144 ? -1.989 -15.224 1.627 1.00 93.94 144 HIS A CA 1
ATOM 1182 C C . HIS A 1 144 ? -1.155 -14.868 0.393 1.00 93.94 144 HIS A C 1
ATOM 1184 O O . HIS A 1 144 ? 0.030 -14.585 0.520 1.00 93.94 144 HIS A O 1
ATOM 1190 N N . ARG A 1 145 ? -1.765 -14.917 -0.797 1.00 94.94 145 ARG A N 1
ATOM 1191 C CA . ARG A 1 145 ? -1.116 -14.532 -2.049 1.00 94.94 145 ARG A CA 1
ATOM 1192 C C . ARG A 1 145 ? -1.368 -13.055 -2.316 1.00 94.94 145 ARG A C 1
ATOM 1194 O O . ARG A 1 145 ? -2.517 -12.614 -2.271 1.00 94.94 145 ARG A O 1
ATOM 1201 N N . SER A 1 146 ? -0.299 -12.346 -2.640 1.00 95.88 146 SER A N 1
ATOM 1202 C CA . SER A 1 146 ? -0.312 -10.958 -3.085 1.00 95.88 146 SER A CA 1
ATOM 1203 C C . SER A 1 146 ? 0.293 -10.839 -4.478 1.00 95.88 146 SER A C 1
ATOM 1205 O O . SER A 1 146 ? 1.024 -11.726 -4.922 1.00 95.88 146 SER A O 1
ATOM 1207 N N . MET A 1 147 ? 0.012 -9.729 -5.149 1.00 95.62 147 MET A N 1
ATOM 1208 C CA . MET A 1 147 ? 0.620 -9.388 -6.432 1.00 95.62 147 MET A CA 1
ATOM 1209 C C . MET A 1 147 ? 1.683 -8.311 -6.231 1.00 95.62 147 MET A C 1
ATOM 1211 O O . MET A 1 147 ? 1.365 -7.189 -5.851 1.00 95.62 147 MET A O 1
ATOM 1215 N N . ASP A 1 148 ? 2.940 -8.655 -6.488 1.00 96.00 148 ASP A N 1
ATOM 1216 C CA . ASP A 1 148 ? 4.056 -7.707 -6.501 1.00 96.00 148 ASP A CA 1
ATOM 1217 C C . ASP A 1 148 ? 4.478 -7.488 -7.961 1.00 96.00 148 ASP A C 1
ATOM 1219 O O . ASP A 1 148 ? 4.731 -8.479 -8.654 1.00 96.00 148 ASP A O 1
ATOM 1223 N N . PRO A 1 149 ? 4.542 -6.242 -8.464 1.00 95.44 149 PRO A N 1
ATOM 1224 C CA . PRO A 1 149 ? 4.919 -5.993 -9.851 1.00 95.44 149 PRO A CA 1
ATOM 1225 C C . PRO A 1 149 ? 6.357 -6.426 -10.163 1.00 95.44 149 PRO A C 1
ATOM 1227 O O . PRO A 1 149 ? 6.631 -6.774 -11.305 1.00 95.44 149 PRO A O 1
ATOM 1230 N N . ALA A 1 150 ? 7.273 -6.476 -9.192 1.00 96.06 150 ALA A N 1
ATOM 1231 C CA . ALA A 1 150 ? 8.694 -6.704 -9.455 1.00 96.06 150 ALA A CA 1
ATOM 1232 C C . ALA A 1 150 ? 8.976 -8.030 -10.178 1.00 96.06 150 ALA A C 1
ATOM 1234 O O . ALA A 1 150 ? 9.834 -8.088 -11.055 1.00 96.06 150 ALA A O 1
ATOM 1235 N N . ILE A 1 151 ? 8.208 -9.087 -9.887 1.00 95.12 151 ILE A N 1
ATOM 1236 C CA . ILE A 1 151 ? 8.371 -10.384 -10.563 1.00 95.12 151 ILE A CA 1
ATOM 1237 C C . ILE A 1 151 ? 8.029 -10.319 -12.059 1.00 95.12 151 ILE A C 1
ATOM 1239 O O . ILE A 1 151 ? 8.569 -11.079 -12.855 1.00 95.12 151 ILE A O 1
ATOM 1243 N N . LEU A 1 152 ? 7.153 -9.393 -12.460 1.00 94.75 152 LEU A N 1
ATOM 1244 C CA . LEU A 1 152 ? 6.753 -9.192 -13.855 1.00 94.75 152 LEU A CA 1
ATOM 1245 C C . LEU A 1 152 ? 7.848 -8.507 -14.686 1.00 94.75 152 LEU A C 1
ATOM 1247 O O . LEU A 1 152 ? 7.832 -8.578 -15.920 1.00 94.75 152 LEU A O 1
ATOM 1251 N N . TYR A 1 153 ? 8.786 -7.848 -14.010 1.00 95.25 153 TYR A N 1
ATOM 1252 C CA . TYR A 1 153 ? 9.879 -7.080 -14.598 1.00 95.25 153 TYR A CA 1
ATOM 1253 C C . TYR A 1 153 ? 11.254 -7.661 -14.279 1.00 95.25 153 TYR A C 1
ATOM 1255 O O . TYR A 1 153 ? 12.253 -7.057 -14.650 1.00 95.25 153 TYR A O 1
ATOM 1263 N N . TYR A 1 154 ? 11.315 -8.812 -13.612 1.00 96.44 154 TYR A N 1
ATOM 1264 C CA . TYR A 1 154 ? 12.550 -9.552 -13.398 1.00 96.44 154 TYR A CA 1
ATOM 1265 C C . TYR A 1 154 ? 13.124 -10.042 -14.734 1.00 96.44 154 TYR A C 1
ATOM 1267 O O . TYR A 1 154 ? 12.389 -10.565 -15.578 1.00 96.44 154 TYR A O 1
ATOM 1275 N N . GLU A 1 155 ? 14.434 -9.904 -14.907 1.00 95.69 155 GLU A N 1
ATOM 1276 C CA . GLU A 1 155 ? 15.165 -10.376 -16.082 1.00 95.69 155 GLU A CA 1
ATOM 1277 C C . GLU A 1 155 ? 16.263 -11.366 -15.679 1.00 95.69 155 GLU A C 1
ATOM 1279 O O . GLU A 1 155 ? 16.822 -11.309 -14.584 1.00 95.69 155 GLU A O 1
ATOM 1284 N N . ILE A 1 156 ? 16.586 -12.301 -16.577 1.00 95.75 156 ILE A N 1
ATOM 1285 C CA . ILE A 1 156 ? 17.688 -13.242 -16.349 1.00 95.75 156 ILE A CA 1
ATOM 1286 C C . ILE A 1 156 ? 18.984 -12.440 -16.190 1.00 95.75 156 ILE A C 1
ATOM 1288 O O . ILE A 1 156 ? 19.365 -11.690 -17.084 1.00 95.75 156 ILE A O 1
ATOM 1292 N N . GLY A 1 157 ? 19.667 -12.636 -15.062 1.00 95.25 157 GLY A N 1
ATOM 1293 C CA . GLY A 1 157 ? 20.894 -11.917 -14.706 1.00 95.25 157 GLY A CA 1
ATOM 1294 C C . GLY A 1 157 ? 20.717 -10.923 -13.558 1.00 95.25 157 GLY A C 1
ATOM 1295 O O . GLY A 1 157 ? 21.710 -10.534 -12.941 1.00 95.25 157 GLY A O 1
ATOM 1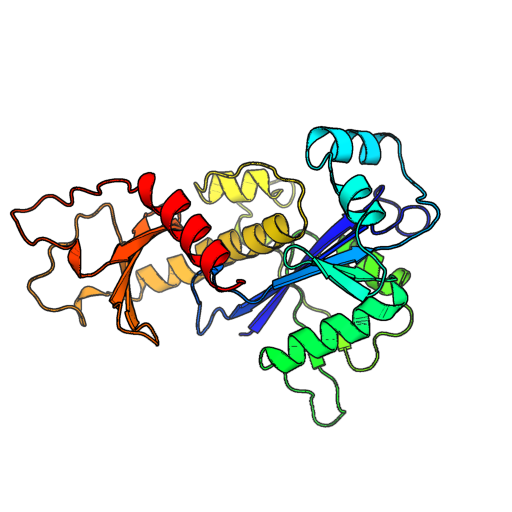296 N N . ASP A 1 158 ? 19.478 -10.578 -13.208 1.00 95.75 158 ASP A N 1
ATOM 1297 C CA . ASP A 1 158 ? 19.187 -9.790 -12.015 1.00 95.75 158 ASP A CA 1
ATOM 1298 C C . ASP A 1 158 ? 19.636 -10.530 -10.748 1.00 95.75 158 ASP A C 1
ATOM 1300 O O . ASP A 1 158 ? 19.289 -11.695 -10.519 1.00 95.75 158 ASP A O 1
ATOM 1304 N N . LYS A 1 159 ? 20.393 -9.826 -9.898 1.00 96.06 159 LYS A N 1
ATOM 1305 C CA . LYS A 1 159 ? 20.848 -10.339 -8.594 1.00 96.06 159 LYS A CA 1
ATOM 1306 C C . LYS A 1 159 ? 19.758 -10.275 -7.524 1.00 96.06 159 LYS A C 1
ATOM 1308 O O . LYS A 1 159 ? 19.812 -11.017 -6.548 1.00 96.06 159 LYS A O 1
ATOM 1313 N N . GLU A 1 160 ? 18.787 -9.391 -7.712 1.00 94.88 160 GLU A N 1
ATOM 1314 C CA . GLU A 1 160 ? 17.644 -9.169 -6.834 1.00 94.88 160 GLU A CA 1
ATOM 1315 C C . GLU A 1 160 ? 16.432 -8.730 -7.661 1.00 94.88 160 GLU A C 1
ATOM 1317 O O . GLU A 1 160 ? 16.568 -8.349 -8.821 1.00 94.88 160 GLU A O 1
ATOM 1322 N N . LEU A 1 161 ? 15.230 -8.810 -7.087 1.00 95.25 161 LEU A N 1
ATOM 1323 C CA . LEU A 1 161 ? 14.033 -8.323 -7.772 1.00 95.25 161 LEU A CA 1
ATOM 1324 C C . LEU A 1 161 ? 14.1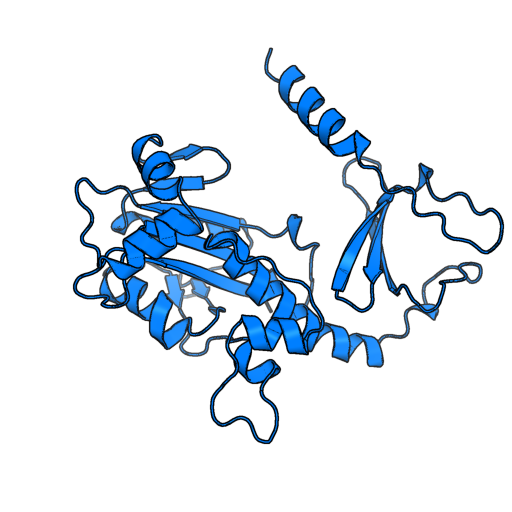31 -6.805 -8.000 1.00 95.25 161 LEU A C 1
ATOM 1326 O O . LEU A 1 161 ? 14.534 -6.099 -7.073 1.00 95.25 161 LEU A O 1
ATOM 1330 N N . PRO A 1 162 ? 13.709 -6.293 -9.172 1.00 95.69 162 PRO A N 1
ATOM 1331 C CA . PRO A 1 162 ? 13.811 -4.872 -9.479 1.00 95.69 162 PRO A CA 1
ATOM 1332 C C . PRO A 1 162 ? 13.006 -4.021 -8.494 1.00 95.69 162 PRO A C 1
ATOM 1334 O O . PRO A 1 162 ? 11.929 -4.413 -8.021 1.00 95.69 162 PRO A O 1
ATOM 1337 N N . ASP A 1 163 ? 13.519 -2.829 -8.204 1.00 94.19 163 ASP A N 1
ATOM 1338 C CA . ASP A 1 163 ? 12.761 -1.801 -7.504 1.00 94.19 163 ASP A CA 1
ATOM 1339 C C . ASP A 1 163 ? 11.720 -1.155 -8.440 1.00 94.19 163 ASP A C 1
ATOM 1341 O O . ASP A 1 163 ? 11.614 -1.487 -9.625 1.00 94.19 163 ASP A O 1
ATOM 1345 N N . MET A 1 164 ? 10.911 -0.237 -7.905 1.00 92.81 164 MET A N 1
ATOM 1346 C CA . MET A 1 164 ? 9.898 0.447 -8.713 1.00 92.81 164 MET A CA 1
ATOM 1347 C C . MET A 1 164 ? 10.526 1.239 -9.864 1.00 92.81 164 MET A C 1
ATOM 1349 O O . MET A 1 164 ? 9.991 1.208 -10.968 1.00 92.81 164 MET A O 1
ATOM 1353 N N . LYS A 1 165 ? 11.665 1.904 -9.640 1.00 92.94 165 LYS A N 1
ATOM 1354 C CA . LYS A 1 165 ? 12.339 2.714 -10.660 1.00 92.94 165 LYS A CA 1
ATOM 1355 C C . LYS A 1 165 ? 12.775 1.840 -11.837 1.00 92.94 165 LYS A C 1
ATOM 1357 O O . LYS A 1 165 ? 12.413 2.134 -12.971 1.00 92.94 165 LYS A O 1
ATOM 1362 N N . THR A 1 166 ? 13.457 0.731 -11.567 1.00 94.81 166 THR A N 1
ATOM 1363 C CA . THR A 1 166 ? 13.867 -0.240 -12.584 1.00 94.81 166 THR A CA 1
ATOM 1364 C C . THR A 1 166 ? 12.661 -0.870 -13.282 1.00 94.81 166 THR A C 1
ATOM 1366 O O . THR A 1 166 ? 12.699 -1.070 -14.494 1.00 94.81 166 THR A O 1
ATOM 1369 N N . CYS A 1 167 ? 11.555 -1.142 -12.573 1.00 95.31 167 CYS A N 1
ATOM 1370 C CA . CYS A 1 167 ? 10.322 -1.606 -13.223 1.00 95.31 167 CYS A CA 1
ATOM 1371 C C . CYS A 1 167 ? 9.788 -0.582 -14.240 1.00 95.31 167 CYS A C 1
ATOM 1373 O O . CYS A 1 167 ? 9.413 -0.968 -15.345 1.00 95.31 167 CYS A O 1
ATOM 1375 N N . PHE A 1 168 ? 9.776 0.708 -13.891 1.00 91.69 168 PHE A N 1
ATOM 1376 C CA . PHE A 1 168 ? 9.355 1.794 -14.784 1.00 91.69 168 PHE A CA 1
ATOM 1377 C C . PHE A 1 168 ? 10.288 1.968 -15.985 1.00 91.69 168 PHE A C 1
ATOM 1379 O O . PHE A 1 168 ? 9.811 2.042 -17.118 1.00 91.69 168 PHE A O 1
ATOM 1386 N N . GLU A 1 169 ? 11.603 1.947 -15.757 1.00 92.38 169 GLU A N 1
ATOM 1387 C CA . GLU A 1 169 ? 12.618 1.988 -16.818 1.00 92.38 169 GLU A CA 1
ATOM 1388 C C . GLU A 1 169 ? 12.415 0.836 -17.814 1.00 92.38 169 GLU A C 1
ATOM 1390 O O . GLU A 1 169 ? 12.338 1.062 -19.021 1.00 92.38 169 GLU A O 1
ATOM 1395 N N . ARG A 1 170 ? 12.217 -0.391 -17.318 1.00 92.19 170 ARG A N 1
ATOM 1396 C CA . ARG A 1 170 ? 11.941 -1.578 -18.149 1.00 92.19 170 ARG A CA 1
ATOM 1397 C C . ARG A 1 170 ? 10.578 -1.552 -18.831 1.00 92.19 170 ARG A C 1
ATOM 1399 O O . ARG A 1 170 ? 10.395 -2.197 -19.860 1.00 92.19 170 ARG A O 1
ATOM 1406 N N . ALA A 1 171 ? 9.607 -0.849 -18.258 1.00 88.44 171 ALA A N 1
ATOM 1407 C CA . ALA A 1 171 ? 8.319 -0.607 -18.899 1.00 88.44 171 ALA A CA 1
ATOM 1408 C C . ALA A 1 171 ? 8.394 0.492 -19.970 1.00 88.44 171 ALA A C 1
ATOM 1410 O O . ALA A 1 171 ? 7.421 0.684 -20.692 1.00 88.44 171 ALA A O 1
ATOM 1411 N N . ASN A 1 172 ? 9.515 1.220 -20.060 1.00 86.56 172 ASN A N 1
ATOM 1412 C CA . ASN A 1 172 ? 9.644 2.449 -20.838 1.00 86.56 172 ASN A CA 1
ATOM 1413 C C . ASN A 1 172 ? 8.543 3.480 -20.500 1.00 86.56 172 ASN A C 1
ATOM 1415 O O . ASN A 1 172 ? 8.050 4.200 -21.367 1.00 86.56 172 ASN A O 1
ATOM 1419 N N . ILE A 1 173 ? 8.143 3.533 -19.224 1.00 83.00 173 ILE A N 1
ATOM 1420 C CA . ILE A 1 173 ? 7.150 4.474 -18.700 1.00 83.00 173 ILE A CA 1
ATOM 1421 C C . ILE A 1 173 ? 7.902 5.521 -17.875 1.00 83.00 173 ILE A C 1
ATOM 1423 O O . ILE A 1 173 ? 8.587 5.186 -16.907 1.00 83.00 173 ILE A O 1
ATOM 1427 N N . LYS A 1 174 ? 7.768 6.801 -18.235 1.00 78.50 174 LYS A N 1
ATOM 1428 C CA . LYS A 1 174 ? 8.331 7.900 -17.438 1.00 78.50 174 LYS A CA 1
ATOM 1429 C C . LYS A 1 174 ? 7.545 8.038 -16.130 1.00 78.50 174 LYS A C 1
ATOM 1431 O O . LYS A 1 174 ? 6.322 8.143 -16.169 1.00 78.50 174 LYS A O 1
ATOM 1436 N N . LYS A 1 175 ? 8.245 8.073 -14.992 1.00 77.00 175 LYS A N 1
ATOM 1437 C CA . LYS A 1 175 ? 7.664 8.323 -13.665 1.00 77.00 175 LYS A CA 1
ATOM 1438 C C . LYS A 1 175 ? 8.420 9.433 -12.942 1.00 77.00 175 LYS A C 1
ATOM 1440 O O . LYS A 1 175 ? 9.649 9.412 -12.880 1.00 77.00 175 LYS A O 1
ATOM 1445 N N . GLU A 1 176 ? 7.667 10.344 -12.338 1.00 74.12 176 GLU A N 1
ATOM 1446 C CA . GLU A 1 176 ? 8.165 11.247 -11.303 1.00 74.12 176 GLU A CA 1
ATOM 1447 C C . GLU A 1 176 ? 7.899 10.638 -9.922 1.00 74.12 176 GLU A C 1
ATOM 1449 O O . GLU A 1 176 ? 6.873 9.998 -9.694 1.00 74.12 176 GLU A O 1
ATOM 1454 N N . ILE A 1 177 ? 8.848 10.784 -8.998 1.00 72.50 177 ILE A N 1
ATOM 1455 C CA . ILE A 1 177 ? 8.713 10.253 -7.638 1.00 72.50 177 ILE A CA 1
ATOM 1456 C C . ILE A 1 177 ? 7.912 11.260 -6.810 1.00 72.50 177 ILE A C 1
ATOM 1458 O O . ILE A 1 177 ? 8.383 12.373 -6.586 1.00 72.50 177 ILE A O 1
ATOM 1462 N N . THR A 1 178 ? 6.735 10.853 -6.336 1.00 72.88 178 THR A N 1
ATOM 1463 C CA . THR A 1 178 ? 5.805 11.714 -5.589 1.00 72.88 178 THR A CA 1
ATOM 1464 C C . THR A 1 178 ? 5.793 11.446 -4.083 1.00 72.88 178 THR A C 1
ATOM 1466 O O . THR A 1 178 ? 5.460 12.358 -3.335 1.00 72.88 178 THR A O 1
ATOM 1469 N N . HIS A 1 179 ? 6.172 10.239 -3.623 1.00 77.81 179 HIS A N 1
ATOM 1470 C CA . HIS A 1 179 ? 6.034 9.815 -2.214 1.00 77.81 179 HIS A CA 1
ATOM 1471 C C . HIS A 1 179 ? 4.629 10.100 -1.646 1.00 77.81 179 HIS A C 1
ATOM 1473 O O . HIS A 1 179 ? 4.461 10.573 -0.518 1.00 77.81 179 HIS A O 1
ATOM 1479 N N . ASP A 1 180 ? 3.612 9.874 -2.477 1.00 90.06 180 ASP A N 1
ATOM 1480 C CA . ASP A 1 180 ? 2.211 9.866 -2.083 1.00 90.06 180 ASP A CA 1
ATOM 1481 C C . ASP A 1 180 ? 1.693 8.443 -2.250 1.00 90.06 180 ASP A C 1
ATOM 1483 O O . ASP A 1 180 ? 1.697 7.905 -3.361 1.00 90.06 180 ASP A O 1
ATOM 1487 N N . ALA A 1 181 ? 1.183 7.863 -1.161 1.00 94.31 181 ALA A N 1
ATOM 1488 C CA . ALA A 1 181 ? 0.750 6.469 -1.158 1.00 94.31 181 ALA A CA 1
ATOM 1489 C C . ALA A 1 181 ? -0.281 6.165 -2.263 1.00 94.31 181 ALA A C 1
ATOM 1491 O O . ALA A 1 181 ? -0.339 5.058 -2.797 1.00 94.31 181 ALA A O 1
ATOM 1492 N N . CYS A 1 182 ? -1.139 7.124 -2.633 1.00 95.44 182 CYS A N 1
ATOM 1493 C CA . CYS A 1 182 ? -2.140 6.864 -3.661 1.00 95.44 182 CYS A CA 1
ATOM 1494 C C . CYS A 1 182 ? -1.544 6.854 -5.065 1.00 95.44 182 CYS A C 1
ATOM 1496 O O . CYS A 1 182 ? -1.937 6.003 -5.866 1.00 95.44 182 CYS A O 1
ATOM 1498 N N . GLU A 1 183 ? -0.628 7.770 -5.370 1.00 93.19 183 GLU A N 1
ATOM 1499 C CA . GLU A 1 183 ? 0.090 7.735 -6.645 1.00 93.19 183 GLU A CA 1
ATOM 1500 C C . GLU A 1 183 ? 0.963 6.485 -6.754 1.00 93.19 183 GLU A C 1
ATOM 1502 O O . GLU A 1 183 ? 0.919 5.810 -7.781 1.00 93.19 183 GLU A O 1
ATOM 1507 N N . ASP A 1 184 ? 1.641 6.085 -5.677 1.00 94.44 184 ASP A N 1
ATOM 1508 C CA . ASP A 1 184 ? 2.444 4.861 -5.667 1.00 94.44 184 ASP A CA 1
ATOM 1509 C C . ASP A 1 184 ? 1.582 3.594 -5.843 1.00 94.44 184 ASP A C 1
ATOM 1511 O O . ASP A 1 184 ? 1.933 2.695 -6.620 1.00 94.44 184 ASP A O 1
ATOM 1515 N N . ALA A 1 185 ? 0.386 3.550 -5.246 1.00 97.31 185 ALA A N 1
ATOM 1516 C CA . ALA A 1 185 ? -0.582 2.482 -5.498 1.00 97.31 185 ALA A CA 1
ATOM 1517 C C . ALA A 1 185 ? -1.105 2.474 -6.953 1.00 97.31 185 ALA A C 1
ATOM 1519 O O . ALA A 1 185 ? -1.317 1.395 -7.523 1.00 97.31 185 ALA A O 1
ATOM 1520 N N . LEU A 1 186 ? -1.309 3.642 -7.576 1.00 95.44 186 LEU A N 1
ATOM 1521 C CA . LEU A 1 186 ? -1.672 3.755 -8.999 1.00 95.44 186 LEU A CA 1
ATOM 1522 C C . LEU A 1 186 ? -0.523 3.320 -9.911 1.00 95.44 186 LEU A C 1
ATOM 1524 O O . LEU A 1 186 ? -0.750 2.673 -10.931 1.00 95.44 186 LEU A O 1
ATOM 1528 N N . ASP A 1 187 ? 0.712 3.614 -9.534 1.00 94.25 187 ASP A N 1
ATOM 1529 C CA . ASP A 1 187 ? 1.905 3.242 -10.283 1.00 94.25 187 ASP A CA 1
ATOM 1530 C C . ASP A 1 187 ? 2.123 1.736 -10.353 1.00 94.25 187 ASP A C 1
ATOM 1532 O O . ASP A 1 187 ? 2.446 1.197 -11.415 1.00 94.25 187 ASP A O 1
ATOM 1536 N N . VAL A 1 188 ? 1.848 1.026 -9.261 1.00 96.00 188 VAL A N 1
ATOM 1537 C CA . VAL A 1 188 ? 1.799 -0.440 -9.270 1.00 96.00 188 VAL A CA 1
ATOM 1538 C C . VAL A 1 188 ? 0.768 -0.948 -10.285 1.00 96.00 188 VAL A C 1
ATOM 1540 O O . VAL A 1 188 ? 1.054 -1.877 -11.044 1.00 96.00 188 VAL A O 1
ATOM 1543 N N . ILE A 1 189 ? -0.416 -0.329 -10.345 1.00 95.50 189 ILE A N 1
ATOM 1544 C CA . ILE A 1 189 ? -1.458 -0.694 -11.314 1.00 95.50 189 ILE A CA 1
ATOM 1545 C C . ILE A 1 189 ? -0.983 -0.433 -12.748 1.00 95.50 189 ILE A C 1
ATOM 1547 O O . ILE A 1 189 ? -1.146 -1.310 -13.598 1.00 95.50 189 ILE A O 1
ATOM 1551 N N . ARG A 1 190 ? -0.359 0.723 -13.018 1.00 93.50 190 ARG A N 1
ATOM 1552 C CA . ARG A 1 190 ? 0.199 1.067 -14.339 1.00 93.50 190 ARG A CA 1
ATOM 1553 C C . ARG A 1 190 ? 1.169 -0.015 -14.822 1.00 93.50 190 ARG A C 1
ATOM 1555 O O . ARG A 1 190 ? 1.012 -0.515 -15.934 1.00 93.50 190 ARG A O 1
ATOM 1562 N N . LEU A 1 191 ? 2.098 -0.447 -13.968 1.00 93.88 191 LEU A N 1
ATOM 1563 C CA . LEU A 1 191 ? 3.060 -1.510 -14.283 1.00 93.88 191 LEU A CA 1
ATOM 1564 C C . LEU A 1 191 ? 2.382 -2.868 -14.534 1.00 93.88 191 LEU A C 1
ATOM 1566 O O . LEU A 1 191 ? 2.652 -3.540 -15.531 1.00 93.88 191 LEU A O 1
ATOM 1570 N N . ILE A 1 192 ? 1.460 -3.284 -13.664 1.00 94.06 192 ILE A N 1
ATOM 1571 C CA . ILE A 1 192 ? 0.766 -4.571 -13.825 1.00 94.06 192 ILE A CA 1
ATOM 1572 C C . ILE A 1 192 ? -0.038 -4.599 -15.120 1.00 94.06 192 ILE A C 1
ATOM 1574 O O . ILE A 1 192 ? 0.089 -5.544 -15.903 1.00 94.06 192 ILE A O 1
ATOM 1578 N N . ARG A 1 193 ? -0.828 -3.553 -15.374 1.00 91.75 193 ARG A N 1
ATOM 1579 C CA . ARG A 1 193 ? -1.604 -3.425 -16.607 1.00 91.75 193 ARG A CA 1
ATOM 1580 C C . ARG A 1 193 ? -0.706 -3.406 -17.827 1.00 91.75 193 ARG A C 1
ATOM 1582 O O . ARG A 1 193 ? -0.985 -4.136 -18.775 1.00 91.75 193 ARG A O 1
ATOM 1589 N N . TYR A 1 194 ? 0.381 -2.632 -17.793 1.00 89.12 194 TYR A N 1
ATOM 1590 C CA . TYR A 1 194 ? 1.337 -2.600 -18.891 1.00 89.12 194 TYR A CA 1
ATOM 1591 C C . TYR A 1 194 ? 1.842 -4.006 -19.190 1.00 89.12 194 TYR A C 1
ATOM 1593 O O . TYR A 1 194 ? 1.730 -4.441 -20.326 1.00 89.12 194 TYR A O 1
ATOM 1601 N N . LYS A 1 195 ? 2.309 -4.783 -18.205 1.00 89.56 195 LYS A N 1
ATOM 1602 C CA . LYS A 1 195 ? 2.847 -6.122 -18.493 1.00 89.56 195 LYS A CA 1
ATOM 1603 C C . LYS A 1 195 ? 1.786 -7.147 -18.906 1.00 89.56 195 LYS A C 1
ATOM 1605 O O . LYS A 1 195 ? 2.050 -7.965 -19.789 1.00 89.56 195 LYS A O 1
ATOM 1610 N N . LEU A 1 196 ? 0.633 -7.166 -18.241 1.00 88.44 196 LEU A N 1
ATOM 1611 C CA . LEU A 1 196 ? -0.357 -8.233 -18.417 1.00 88.44 196 LEU A CA 1
ATOM 1612 C C . LEU A 1 196 ? -1.293 -7.968 -19.597 1.00 88.44 196 LEU A C 1
ATOM 1614 O O . LEU A 1 196 ? -1.550 -8.880 -20.378 1.00 88.44 196 LEU A O 1
ATOM 1618 N N . LEU A 1 197 ? -1.732 -6.722 -19.782 1.00 83.75 197 LEU A N 1
ATOM 1619 C CA . LEU A 1 197 ? -2.671 -6.369 -20.846 1.00 83.75 197 LEU A CA 1
ATOM 1620 C C . LEU A 1 197 ? -1.961 -6.087 -22.175 1.00 83.75 197 LEU A C 1
ATOM 1622 O O . LEU A 1 197 ? -2.541 -6.324 -23.231 1.00 83.75 197 LEU A O 1
ATOM 1626 N N . SER A 1 198 ? -0.694 -5.644 -22.178 1.00 69.50 198 SER A N 1
ATOM 1627 C CA . SER A 1 198 ? 0.063 -5.513 -23.441 1.00 69.50 198 SER A CA 1
ATOM 1628 C C . SER A 1 198 ? 0.279 -6.854 -24.141 1.00 69.50 198 SER A C 1
ATOM 1630 O O . SER A 1 198 ? 0.239 -6.929 -25.366 1.00 69.50 198 SER A O 1
ATOM 1632 N N . LYS A 1 199 ? 0.441 -7.939 -23.376 1.00 52.69 199 LYS A N 1
ATOM 1633 C CA . LYS A 1 199 ? 0.602 -9.289 -23.928 1.00 52.69 199 LYS A CA 1
ATOM 1634 C C . LYS A 1 199 ? -0.691 -9.847 -24.521 1.00 52.69 199 LYS A C 1
ATOM 1636 O O . LYS A 1 199 ? -0.622 -10.623 -25.472 1.00 52.69 199 LYS A O 1
ATOM 1641 N N . GLU A 1 200 ? -1.858 -9.434 -24.028 1.00 48.75 200 GLU A N 1
ATOM 1642 C CA . GLU A 1 200 ? -3.140 -9.764 -24.664 1.00 48.75 200 GLU A CA 1
ATOM 1643 C C . GLU A 1 200 ? -3.361 -8.995 -25.973 1.00 48.75 200 GLU A C 1
ATOM 1645 O O . GLU A 1 200 ? -3.955 -9.543 -26.899 1.00 48.75 200 GLU A O 1
ATOM 1650 N N . LYS A 1 201 ? -2.793 -7.790 -26.132 1.00 40.16 201 LYS A N 1
ATOM 1651 C CA . LYS A 1 201 ? -2.845 -7.019 -27.393 1.00 40.16 201 LYS A CA 1
ATOM 1652 C C . LYS A 1 201 ? -2.109 -7.694 -28.555 1.00 40.16 201 LYS A C 1
ATOM 1654 O O . LYS A 1 201 ? -2.521 -7.537 -29.696 1.00 40.16 201 LYS A O 1
ATOM 1659 N N . ALA A 1 202 ? -1.101 -8.530 -28.292 1.00 37.16 202 ALA A N 1
ATOM 1660 C CA . ALA A 1 202 ? -0.517 -9.388 -29.331 1.00 37.16 202 ALA A CA 1
ATOM 1661 C C . ALA A 1 202 ? -1.496 -10.472 -29.839 1.00 37.16 202 ALA A C 1
ATOM 1663 O O . ALA A 1 202 ? -1.278 -11.057 -30.899 1.00 37.16 202 ALA A O 1
ATOM 1664 N N . ARG A 1 203 ? -2.577 -10.752 -29.096 1.00 33.56 203 ARG A N 1
ATOM 1665 C CA . ARG A 1 203 ? -3.636 -11.707 -29.468 1.00 33.56 203 ARG A CA 1
ATOM 1666 C C . ARG A 1 203 ? -4.933 -11.025 -29.921 1.00 33.56 203 ARG A C 1
ATOM 1668 O O . ARG A 1 203 ? -5.695 -11.633 -30.669 1.00 33.56 203 ARG A O 1
ATOM 1675 N N . PHE A 1 204 ? -5.182 -9.783 -29.509 1.00 34.31 204 PHE A N 1
ATOM 1676 C CA . PHE A 1 204 ? -6.362 -9.001 -29.877 1.00 34.31 204 PHE A CA 1
ATOM 1677 C C . PHE A 1 204 ? -6.062 -8.119 -31.096 1.00 34.31 204 PHE A C 1
ATOM 1679 O O . PHE A 1 204 ? -5.411 -7.090 -30.975 1.00 34.31 204 PHE A O 1
ATOM 1686 N N . ASN A 1 205 ? -6.539 -8.514 -32.280 1.00 36.59 205 ASN A N 1
ATOM 1687 C CA . ASN A 1 205 ? -6.468 -7.685 -33.486 1.00 36.59 205 ASN A CA 1
ATOM 1688 C C . ASN A 1 205 ? -7.658 -6.696 -33.497 1.00 36.59 205 ASN A C 1
ATOM 1690 O O . ASN A 1 205 ? -8.781 -7.128 -33.783 1.00 36.59 205 ASN A O 1
ATOM 1694 N N . PRO A 1 206 ? -7.464 -5.393 -33.205 1.00 38.69 206 PRO A N 1
ATOM 1695 C CA . PRO A 1 206 ? -8.565 -4.432 -33.080 1.00 38.69 206 PRO A CA 1
ATOM 1696 C C . PRO A 1 206 ? -9.270 -4.185 -34.421 1.00 38.69 206 PRO A C 1
ATOM 1698 O O . PRO A 1 206 ? -10.436 -3.801 -34.458 1.00 38.69 206 PRO A O 1
ATOM 1701 N N . LEU A 1 207 ? -8.596 -4.475 -35.539 1.00 39.38 207 LEU A N 1
ATOM 1702 C CA . LEU A 1 207 ? -9.047 -4.173 -36.900 1.00 39.38 207 LEU A CA 1
ATOM 1703 C C . LEU A 1 207 ? -10.301 -4.941 -37.349 1.00 39.38 207 LEU A C 1
ATOM 1705 O O . LEU A 1 207 ? -10.829 -4.655 -38.419 1.00 39.38 207 LEU A O 1
ATOM 1709 N N . LYS A 1 208 ? -10.799 -5.912 -36.570 1.00 36.56 208 LYS A N 1
ATOM 1710 C CA . LYS A 1 208 ? -12.035 -6.632 -36.920 1.00 36.56 208 LYS A CA 1
ATOM 1711 C C . LYS A 1 208 ? -13.324 -5.874 -36.585 1.00 36.56 208 LYS A C 1
ATOM 1713 O O . LYS A 1 208 ? -14.332 -6.165 -37.217 1.00 36.56 208 LYS A O 1
ATOM 1718 N N . ASN A 1 209 ? -13.293 -4.912 -35.656 1.00 37.31 209 ASN A N 1
ATOM 1719 C CA . ASN A 1 209 ? -14.508 -4.254 -35.144 1.00 37.31 209 ASN A CA 1
ATOM 1720 C C . ASN A 1 209 ? -14.538 -2.723 -35.318 1.00 37.31 209 ASN A C 1
ATOM 1722 O O . ASN A 1 209 ? -15.500 -2.092 -34.885 1.00 37.31 209 ASN A O 1
ATOM 1726 N N . PHE A 1 210 ? -13.535 -2.116 -35.960 1.00 40.81 210 PHE A N 1
ATOM 1727 C CA . PHE A 1 210 ? -13.586 -0.699 -36.336 1.00 40.81 210 PHE A CA 1
ATOM 1728 C C . PHE A 1 210 ? -14.167 -0.526 -37.749 1.00 40.81 210 PHE A C 1
ATOM 1730 O O . PHE A 1 210 ? -13.961 -1.389 -38.609 1.00 40.81 210 PHE A O 1
ATOM 1737 N N . PRO A 1 211 ? -14.886 0.579 -38.030 1.00 39.88 211 PRO A N 1
ATOM 1738 C CA . PRO A 1 211 ? -15.284 0.909 -39.392 1.00 39.88 211 PRO A CA 1
ATOM 1739 C C . PRO A 1 211 ? -14.040 0.951 -40.289 1.00 39.88 211 PRO A C 1
ATOM 1741 O O . PRO A 1 211 ? -13.019 1.525 -39.914 1.00 39.88 211 PRO A O 1
ATOM 1744 N N . LYS A 1 212 ? -14.132 0.346 -41.482 1.00 38.62 212 LYS A N 1
ATOM 1745 C CA . LYS A 1 212 ? -13.026 0.094 -42.438 1.00 38.62 212 LYS A CA 1
ATOM 1746 C C . LYS A 1 212 ? -12.259 1.344 -42.914 1.00 38.62 212 LYS A C 1
ATOM 1748 O O . LYS A 1 212 ? -11.338 1.222 -43.713 1.00 38.62 212 LYS A O 1
ATOM 1753 N N . ASN A 1 213 ? -12.635 2.523 -42.430 1.00 39.03 213 ASN A N 1
ATOM 1754 C CA . ASN A 1 213 ? -12.189 3.827 -42.899 1.00 39.03 213 ASN A CA 1
ATOM 1755 C C . ASN A 1 213 ? -11.270 4.530 -41.878 1.00 39.03 213 ASN A C 1
ATOM 1757 O O . ASN A 1 213 ? -10.909 5.685 -42.086 1.00 39.03 213 ASN A O 1
ATOM 1761 N N . LEU A 1 214 ? -10.918 3.873 -40.765 1.00 38.84 214 LEU A N 1
ATOM 1762 C CA . LEU A 1 214 ? -9.970 4.406 -39.786 1.00 38.84 214 LEU A CA 1
ATOM 1763 C C . LEU A 1 214 ? -8.535 4.021 -40.179 1.00 38.84 214 LEU A C 1
ATOM 1765 O O . LEU A 1 214 ? -8.140 2.861 -40.057 1.00 38.84 214 LEU A O 1
ATOM 1769 N N . THR A 1 215 ? -7.739 4.995 -40.619 1.00 38.56 215 THR A N 1
ATOM 1770 C CA . THR A 1 215 ? -6.290 4.821 -40.789 1.00 38.56 215 THR A CA 1
ATOM 1771 C C . THR A 1 215 ? -5.608 5.222 -39.486 1.00 38.56 215 THR A C 1
ATOM 1773 O O . THR A 1 215 ? -5.443 6.406 -39.205 1.00 38.56 215 THR A O 1
ATOM 1776 N N . ILE A 1 216 ? -5.252 4.243 -38.655 1.00 43.81 216 ILE A N 1
ATOM 1777 C CA . ILE A 1 216 ? -4.511 4.493 -37.414 1.00 43.81 216 ILE A CA 1
ATOM 1778 C C . ILE A 1 216 ? -3.021 4.560 -37.762 1.00 43.81 216 ILE A C 1
ATOM 1780 O O . ILE A 1 216 ? -2.472 3.620 -38.342 1.00 43.81 216 ILE A O 1
ATOM 1784 N N . ASN A 1 217 ? -2.372 5.683 -37.444 1.00 37.81 217 ASN A N 1
ATOM 1785 C CA . ASN A 1 217 ? -0.928 5.821 -37.599 1.00 37.81 217 ASN A CA 1
ATOM 1786 C C . ASN A 1 217 ? -0.222 4.840 -36.645 1.00 37.81 217 ASN A C 1
ATOM 1788 O O . ASN A 1 217 ? -0.621 4.728 -35.488 1.00 37.81 217 ASN A O 1
ATOM 1792 N N . LYS A 1 218 ? 0.799 4.115 -37.123 1.00 39.16 218 LYS A N 1
ATOM 1793 C CA . LYS A 1 218 ? 1.400 2.945 -36.442 1.00 39.16 218 LYS A CA 1
ATOM 1794 C C . LYS A 1 218 ? 1.953 3.219 -35.034 1.00 39.16 218 LYS A C 1
ATOM 1796 O O . LYS A 1 218 ? 2.221 2.264 -34.319 1.00 39.16 218 LYS A O 1
ATOM 1801 N N . GLU A 1 219 ? 2.124 4.483 -34.661 1.00 39.16 219 GLU A N 1
ATOM 1802 C CA . GLU A 1 219 ? 2.644 4.930 -33.360 1.00 39.16 219 GLU A CA 1
ATOM 1803 C C . GLU A 1 219 ? 1.581 5.007 -32.250 1.00 39.16 219 GLU A C 1
ATOM 1805 O O . GLU A 1 219 ? 1.911 5.196 -31.078 1.00 39.16 219 GLU A O 1
ATOM 1810 N N . TYR A 1 220 ? 0.297 4.868 -32.593 1.00 42.06 220 TYR A N 1
ATOM 1811 C CA . TYR A 1 220 ? -0.803 4.989 -31.644 1.00 42.06 220 TYR A CA 1
ATOM 1812 C C . TYR A 1 220 ? -1.706 3.769 -31.719 1.00 42.06 220 TYR A C 1
ATOM 1814 O O . TYR A 1 220 ? -2.128 3.343 -32.789 1.00 42.06 220 TYR A O 1
ATOM 1822 N N . ASN A 1 221 ? -2.062 3.229 -30.560 1.00 44.94 221 ASN A N 1
ATOM 1823 C CA . ASN A 1 221 ? -3.061 2.183 -30.462 1.00 44.94 221 ASN A CA 1
ATOM 1824 C C . ASN A 1 221 ? -4.364 2.811 -29.921 1.00 44.94 221 ASN A C 1
ATOM 1826 O O . ASN A 1 221 ? -4.359 3.519 -28.912 1.00 44.94 221 ASN A O 1
ATOM 1830 N N . VAL A 1 222 ? -5.487 2.586 -30.608 1.00 49.72 222 VAL A N 1
ATOM 1831 C CA . VAL A 1 222 ? -6.818 3.082 -30.204 1.00 49.72 222 VAL A CA 1
ATOM 1832 C C . VAL A 1 222 ? -7.547 1.963 -29.467 1.00 49.72 222 VAL A C 1
ATOM 1834 O O . VAL A 1 222 ? -7.680 0.866 -30.010 1.00 49.72 222 VAL A O 1
ATOM 1837 N N . TYR A 1 223 ? -8.001 2.214 -28.235 1.00 47.19 223 TYR A N 1
ATOM 1838 C CA . TYR A 1 223 ? -8.402 1.125 -27.334 1.00 47.19 223 TYR A CA 1
ATOM 1839 C C . TYR A 1 223 ? -9.902 0.954 -27.125 1.00 47.19 223 TYR A C 1
ATOM 1841 O O . TYR A 1 223 ? -10.333 -0.182 -26.941 1.00 47.19 223 TYR A O 1
ATOM 1849 N N . SER A 1 224 ? -10.715 2.009 -27.186 1.00 41.72 224 SER A N 1
ATOM 1850 C CA . SER A 1 224 ? -12.175 1.866 -27.082 1.00 41.72 224 SER A CA 1
ATOM 1851 C C . SER A 1 224 ? -12.920 3.177 -27.344 1.00 41.72 224 SER A C 1
ATOM 1853 O O . SER A 1 224 ? -12.392 4.265 -27.116 1.00 41.72 224 SER A O 1
ATOM 1855 N N . ARG A 1 225 ? -14.178 3.051 -27.793 1.00 41.62 225 ARG A N 1
ATOM 1856 C CA . ARG A 1 225 ? -15.206 4.098 -27.684 1.00 41.62 225 ARG A CA 1
ATOM 1857 C C . ARG A 1 225 ? -15.804 3.995 -26.284 1.00 41.62 225 ARG A C 1
ATOM 1859 O O . ARG A 1 225 ? -16.362 2.949 -25.946 1.00 41.62 225 ARG A O 1
ATOM 1866 N N . ILE A 1 226 ? -15.667 5.036 -25.470 1.00 43.28 226 ILE A N 1
ATOM 1867 C CA . ILE A 1 226 ? -16.275 5.086 -24.139 1.00 43.28 226 ILE A CA 1
ATOM 1868 C C . ILE A 1 226 ? -17.541 5.933 -24.251 1.00 43.28 226 ILE A C 1
ATOM 1870 O O . ILE A 1 226 ? -17.447 7.141 -24.448 1.00 43.28 226 ILE A O 1
ATOM 1874 N N . LYS A 1 227 ? -18.713 5.299 -24.120 1.00 39.03 227 LYS A N 1
ATOM 1875 C CA . LYS A 1 227 ? -19.989 6.018 -24.011 1.00 39.03 227 LYS A CA 1
ATOM 1876 C C . LYS A 1 227 ? -20.094 6.656 -22.629 1.00 39.03 227 LYS A C 1
ATOM 1878 O O . LYS A 1 227 ? -20.235 5.939 -21.634 1.00 39.03 227 LYS A O 1
ATOM 1883 N N . GLY A 1 228 ? -20.008 7.983 -22.575 1.00 40.69 228 GLY A N 1
ATOM 1884 C CA . GLY A 1 228 ? -20.347 8.761 -21.387 1.00 40.69 228 GLY A CA 1
ATOM 1885 C C . GLY A 1 228 ? -21.828 8.614 -21.028 1.00 40.69 228 GLY A C 1
ATOM 1886 O O . GLY A 1 228 ? -22.664 8.332 -21.886 1.00 40.69 228 GLY A O 1
ATOM 1887 N N . LYS A 1 229 ? -22.155 8.768 -19.739 1.00 38.22 229 LYS A N 1
ATOM 1888 C CA . LYS A 1 229 ? -23.547 8.778 -19.254 1.00 38.22 229 LYS A CA 1
ATOM 1889 C C . LYS A 1 229 ? -24.299 10.048 -19.680 1.00 38.22 229 LYS A C 1
ATOM 1891 O O . LYS A 1 229 ? -25.515 9.990 -19.800 1.00 38.22 229 LYS A O 1
ATOM 1896 N N . ASP A 1 230 ? -23.548 11.108 -19.975 1.00 40.44 230 ASP A N 1
ATOM 1897 C CA . ASP A 1 230 ? -24.012 12.410 -20.439 1.00 40.44 230 ASP A CA 1
ATOM 1898 C C . ASP A 1 230 ? -23.236 12.753 -21.730 1.00 40.44 230 ASP A C 1
ATOM 1900 O O . ASP A 1 230 ? -22.098 13.205 -21.686 1.00 40.44 230 ASP A O 1
ATOM 1904 N N . GLU A 1 231 ? -23.806 12.352 -22.870 1.00 41.72 231 GLU A N 1
ATOM 1905 C CA . GLU A 1 231 ? -23.587 12.787 -24.271 1.00 41.72 231 GLU A CA 1
ATOM 1906 C C . GLU A 1 231 ? -22.194 13.162 -24.836 1.00 41.72 231 GLU A C 1
ATOM 1908 O O . GLU A 1 231 ? -22.136 13.679 -25.947 1.00 41.72 231 GLU A O 1
ATOM 1913 N N . MET A 1 232 ? -21.062 12.829 -24.213 1.00 40.50 232 MET A N 1
ATOM 1914 C CA . MET A 1 232 ? -19.762 12.891 -24.901 1.00 40.50 232 MET A CA 1
ATOM 1915 C C . MET A 1 232 ? -19.123 11.512 -25.048 1.00 40.50 232 MET A C 1
ATOM 1917 O O . MET A 1 232 ? -18.717 10.867 -24.077 1.00 40.50 232 MET A O 1
ATOM 1921 N N . ASP A 1 233 ? -19.026 11.064 -26.300 1.00 46.50 233 ASP A N 1
ATOM 1922 C CA . ASP A 1 233 ? -18.188 9.938 -26.688 1.00 46.50 233 ASP A CA 1
ATOM 1923 C C . ASP A 1 233 ? -16.720 10.390 -26.682 1.00 46.50 233 ASP A C 1
ATOM 1925 O O . ASP A 1 233 ? -16.317 11.313 -27.394 1.00 46.50 233 ASP A O 1
ATOM 1929 N N . VAL A 1 234 ? -15.908 9.733 -25.852 1.00 46.81 234 VAL A N 1
ATOM 1930 C CA . VAL A 1 234 ? -14.470 10.012 -25.732 1.00 46.81 234 VAL A CA 1
ATOM 1931 C C . VAL A 1 234 ? -13.686 8.828 -26.284 1.00 46.81 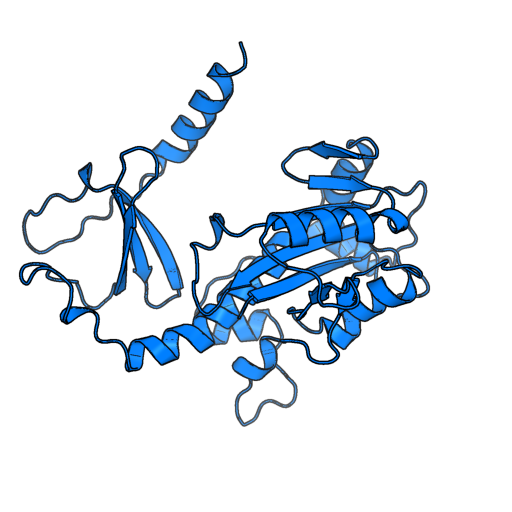234 VAL A C 1
ATOM 1933 O O . VAL A 1 234 ? -13.965 7.666 -25.960 1.00 46.81 234 VAL A O 1
ATOM 1936 N N . ILE A 1 235 ? -12.688 9.118 -27.119 1.00 55.19 235 ILE A N 1
ATOM 1937 C CA . ILE A 1 235 ? -11.750 8.124 -27.641 1.00 55.19 235 ILE A CA 1
ATOM 1938 C C . ILE A 1 235 ? -10.528 8.092 -26.729 1.00 55.19 235 ILE A C 1
ATOM 1940 O O . ILE A 1 235 ? -9.825 9.092 -26.576 1.00 55.19 235 ILE A O 1
ATOM 1944 N N . LEU A 1 236 ? -10.273 6.922 -26.139 1.00 49.72 236 LEU A N 1
ATOM 1945 C CA . LEU A 1 236 ? -9.038 6.650 -25.413 1.00 49.72 236 LEU A CA 1
ATOM 1946 C C . LEU A 1 236 ? -7.960 6.189 -26.398 1.00 49.72 236 LEU A C 1
ATOM 1948 O O . LEU A 1 236 ? -8.030 5.091 -26.966 1.00 49.72 236 LEU A O 1
ATOM 1952 N N . ILE A 1 237 ? -6.942 7.023 -26.559 1.00 57.88 237 ILE A N 1
ATOM 1953 C CA . ILE A 1 237 ? -5.716 6.694 -27.276 1.00 57.88 237 ILE A CA 1
ATOM 1954 C C . ILE A 1 237 ? -4.668 6.363 -26.222 1.00 57.88 237 ILE A C 1
ATOM 1956 O O . ILE A 1 237 ? -4.464 7.141 -25.295 1.00 57.88 237 ILE A O 1
ATOM 1960 N N . VAL A 1 238 ? -4.008 5.212 -26.337 1.00 47.44 238 VAL A N 1
ATOM 1961 C CA . VAL A 1 238 ? -2.855 4.909 -25.480 1.00 47.44 238 VAL A CA 1
ATOM 1962 C C . VAL A 1 238 ? -1.648 4.703 -26.377 1.00 47.44 238 VAL A C 1
ATOM 1964 O O . VAL A 1 238 ? -1.681 3.896 -27.308 1.00 47.44 238 VAL A O 1
ATOM 1967 N N . ASN A 1 239 ? -0.584 5.460 -26.139 1.00 51.34 239 ASN A N 1
ATOM 1968 C CA . ASN A 1 239 ? 0.642 5.268 -26.906 1.00 51.34 239 ASN A CA 1
ATOM 1969 C C . ASN A 1 239 ? 1.374 3.986 -26.464 1.00 51.34 239 ASN A C 1
ATOM 1971 O O . ASN A 1 239 ? 1.013 3.339 -25.474 1.00 51.34 239 ASN A O 1
ATOM 1975 N N . ASP A 1 240 ? 2.423 3.614 -27.193 1.00 42.28 240 ASP A N 1
ATOM 1976 C CA . ASP A 1 240 ? 3.230 2.420 -26.893 1.00 42.28 240 ASP A CA 1
ATOM 1977 C C . ASP A 1 240 ? 3.939 2.487 -25.526 1.00 42.28 240 ASP A C 1
ATOM 1979 O O . ASP A 1 240 ? 4.317 1.457 -24.962 1.00 42.28 240 ASP A O 1
ATOM 1983 N N . ALA A 1 241 ? 4.050 3.688 -24.950 1.00 45.22 241 ALA A N 1
ATOM 1984 C CA . ALA A 1 241 ? 4.546 3.937 -23.600 1.00 45.22 241 ALA A CA 1
ATOM 1985 C C . ALA A 1 241 ? 3.443 3.890 -22.522 1.00 45.22 241 ALA A C 1
ATOM 1987 O O . ALA A 1 241 ? 3.686 4.251 -21.375 1.00 45.22 241 ALA A O 1
ATOM 1988 N N . GLY A 1 242 ? 2.219 3.467 -22.853 1.00 44.44 242 GLY A N 1
ATOM 1989 C CA . GLY A 1 242 ? 1.128 3.343 -21.884 1.00 44.44 242 GLY A CA 1
ATOM 1990 C C . GLY A 1 242 ? 0.518 4.675 -21.426 1.00 44.44 242 GLY A C 1
ATOM 1991 O O . GLY A 1 242 ? -0.294 4.676 -20.502 1.00 44.44 242 GLY A O 1
ATOM 1992 N N . GLN A 1 243 ? 0.888 5.796 -22.049 1.00 48.75 243 GLN A N 1
ATOM 1993 C CA . GLN A 1 243 ? 0.331 7.113 -21.754 1.00 48.75 243 GLN A CA 1
ATOM 1994 C C . GLN A 1 243 ? -1.053 7.243 -22.386 1.00 48.75 243 GLN A C 1
ATOM 1996 O O . GLN A 1 243 ? -1.216 7.027 -23.587 1.00 48.75 243 GLN A O 1
ATOM 2001 N N . GLU A 1 244 ? -2.037 7.597 -21.566 1.00 55.66 244 GLU A N 1
ATOM 2002 C CA . GLU A 1 244 ? -3.431 7.766 -21.967 1.00 55.66 244 GLU A CA 1
ATOM 2003 C C . GLU A 1 244 ? -3.682 9.205 -22.459 1.00 55.66 244 GLU A C 1
ATOM 2005 O O . GLU A 1 244 ? -3.341 10.173 -21.777 1.00 55.66 244 GLU A O 1
ATOM 2010 N N . THR A 1 245 ? -4.311 9.347 -23.625 1.00 52.97 245 THR A N 1
ATOM 2011 C CA . THR A 1 245 ? -4.800 10.607 -24.200 1.00 52.97 245 THR A CA 1
ATOM 2012 C C . THR A 1 245 ? -6.291 10.470 -24.491 1.00 52.97 245 THR A C 1
ATOM 2014 O O . THR A 1 245 ? -6.732 9.479 -25.076 1.00 52.97 245 THR A O 1
ATOM 2017 N N . TYR A 1 246 ? -7.064 11.470 -24.074 1.00 57.53 246 TYR A N 1
ATOM 2018 C CA . TYR A 1 246 ? -8.517 11.513 -24.216 1.00 57.53 246 TYR A CA 1
ATOM 2019 C C . TYR A 1 246 ? -8.875 12.549 -25.270 1.00 57.53 246 TYR A C 1
ATOM 2021 O O . TYR A 1 246 ? -8.410 13.683 -25.188 1.00 57.53 246 TYR A O 1
ATOM 2029 N N . VAL A 1 247 ? -9.679 12.159 -26.255 1.00 56.97 247 VAL A N 1
ATOM 2030 C CA . VAL A 1 247 ? -10.098 13.054 -27.340 1.00 56.97 247 VAL A CA 1
ATOM 2031 C C . VAL A 1 247 ? -11.618 13.013 -27.456 1.00 56.97 247 VAL A C 1
ATOM 2033 O O . VAL A 1 247 ? -12.187 11.923 -27.552 1.00 56.97 247 VAL A O 1
ATOM 2036 N N . SER A 1 248 ? -12.274 14.176 -27.431 1.00 49.28 248 SER A N 1
ATOM 2037 C CA . SER A 1 248 ? -13.715 14.286 -27.687 1.00 49.28 248 SER A CA 1
ATOM 2038 C C . SER A 1 248 ? -14.020 14.120 -29.180 1.00 49.28 248 SER A C 1
ATOM 2040 O O . SER A 1 248 ? -13.226 14.519 -30.036 1.00 49.28 248 SER A O 1
ATOM 2042 N N . GLU A 1 249 ? -15.167 13.514 -29.504 1.00 45.69 249 GLU A N 1
ATOM 2043 C CA . GLU A 1 249 ? -15.572 13.218 -30.891 1.00 45.69 249 GLU A CA 1
ATOM 2044 C C . GLU A 1 249 ? -15.663 14.493 -31.766 1.00 45.69 249 GLU A C 1
ATOM 2046 O O . GLU A 1 249 ? -15.344 14.451 -32.953 1.00 45.69 249 GLU A O 1
ATOM 2051 N N . GLU A 1 250 ? -15.984 15.652 -31.179 1.00 46.00 250 GLU A N 1
ATOM 2052 C CA . GLU A 1 250 ? -16.121 16.944 -31.879 1.00 46.00 250 GLU A CA 1
ATOM 2053 C C . GLU A 1 250 ? -14.804 17.495 -32.457 1.00 46.00 250 GLU A C 1
ATOM 2055 O O . GLU A 1 250 ? -14.813 18.230 -33.445 1.00 46.00 250 GLU A O 1
ATOM 2060 N N . HIS A 1 251 ? -13.659 17.098 -31.896 1.00 44.34 251 HIS A N 1
ATOM 2061 C CA . HIS A 1 251 ? -12.334 17.528 -32.360 1.00 44.34 251 HIS A CA 1
ATOM 2062 C C . HIS A 1 251 ? -11.690 16.528 -33.335 1.00 44.34 251 HIS A C 1
ATOM 2064 O O . HIS A 1 251 ? -10.596 16.766 -33.854 1.00 44.34 251 HIS A O 1
ATOM 2070 N N . PHE A 1 252 ? -12.383 15.432 -33.659 1.00 42.94 252 PHE A N 1
ATOM 2071 C CA . PHE A 1 252 ? -11.976 14.472 -34.682 1.00 42.94 252 PHE A CA 1
ATOM 2072 C C . PHE A 1 252 ? -12.386 14.968 -36.080 1.00 42.94 252 PHE A C 1
ATOM 2074 O O . PHE A 1 252 ? -13.350 14.502 -36.687 1.00 42.94 252 PHE A O 1
ATOM 2081 N N . THR A 1 25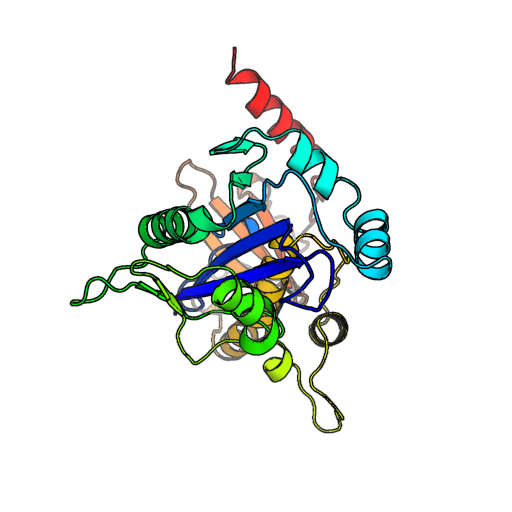3 ? -11.639 15.918 -36.649 1.00 34.56 253 THR A N 1
ATOM 2082 C CA . THR A 1 253 ? -11.824 16.269 -38.067 1.00 34.56 253 THR A CA 1
ATOM 2083 C C . THR A 1 253 ? -11.055 15.300 -38.966 1.00 34.56 253 THR A C 1
ATOM 2085 O O . THR A 1 253 ? -9.829 15.315 -39.031 1.00 34.56 253 THR A O 1
ATOM 2088 N N . PHE A 1 254 ? -11.785 14.467 -39.718 1.00 36.84 254 PHE A N 1
ATOM 2089 C CA . PHE A 1 254 ? -11.250 13.674 -40.831 1.00 36.84 254 PHE A CA 1
ATOM 2090 C C . PHE A 1 254 ? -10.821 14.601 -41.977 1.00 36.84 254 PHE A C 1
ATOM 2092 O O . PHE A 1 254 ? -11.508 14.737 -42.989 1.00 36.84 254 PHE A O 1
ATOM 2099 N N . LYS A 1 255 ? -9.677 15.267 -41.837 1.00 27.31 255 LYS A N 1
ATOM 2100 C CA . LYS A 1 255 ? -9.002 15.907 -42.963 1.00 27.31 255 LYS A CA 1
ATOM 2101 C C . LYS A 1 255 ? -7.581 15.375 -43.049 1.00 27.31 255 LYS A C 1
ATOM 2103 O O . LYS A 1 255 ? -6.715 15.755 -42.279 1.00 27.31 255 LYS A O 1
ATOM 2108 N N . THR A 1 256 ? -7.402 14.478 -44.023 1.00 30.89 256 THR A N 1
ATOM 2109 C CA . THR A 1 256 ? -6.125 14.092 -44.643 1.00 30.89 256 THR A CA 1
ATOM 2110 C C . THR A 1 256 ? -5.027 13.631 -43.681 1.00 30.89 256 THR A C 1
ATOM 2112 O O . THR A 1 256 ? -4.237 14.447 -43.243 1.00 30.89 256 THR A O 1
ATOM 2115 N N . ASN A 1 257 ? -4.939 12.315 -43.442 1.00 29.64 257 ASN A N 1
ATOM 2116 C CA . ASN A 1 257 ? -3.743 11.541 -43.040 1.00 29.64 257 ASN A CA 1
ATOM 2117 C C . ASN A 1 257 ? -2.814 12.061 -41.916 1.00 29.64 257 ASN A C 1
ATOM 2119 O O . ASN A 1 257 ? -1.777 11.447 -41.678 1.00 29.64 257 ASN A O 1
ATOM 2123 N N . GLU A 1 258 ? -3.180 13.100 -41.173 1.00 30.12 258 GLU A N 1
ATOM 2124 C CA . GLU A 1 258 ? -2.417 13.628 -40.046 1.00 30.12 258 GLU A CA 1
ATOM 2125 C C . GLU A 1 258 ? -3.341 13.807 -38.843 1.00 30.12 258 GLU A C 1
ATOM 2127 O O . GLU A 1 258 ? -4.318 14.553 -38.884 1.00 30.12 258 GLU A O 1
ATOM 2132 N N . ILE A 1 259 ? -3.018 13.124 -37.745 1.00 35.31 259 ILE A N 1
ATOM 2133 C CA . ILE A 1 259 ? -3.599 13.433 -36.441 1.00 35.31 259 ILE A CA 1
ATOM 2134 C C . ILE A 1 259 ? -2.846 14.660 -35.926 1.00 35.31 259 ILE A C 1
ATOM 2136 O O . ILE A 1 259 ? -1.723 14.541 -35.443 1.00 35.31 259 ILE A O 1
ATOM 2140 N N . LYS A 1 260 ? -3.448 15.848 -36.022 1.00 33.19 260 LYS A N 1
ATOM 2141 C CA . LYS A 1 260 ? -2.993 17.000 -35.236 1.00 33.19 260 LYS A CA 1
ATOM 2142 C C . LYS A 1 260 ? -3.604 16.887 -33.848 1.00 33.19 260 LYS A C 1
ATOM 2144 O O . LYS A 1 260 ? -4.740 17.294 -33.633 1.00 33.19 260 LYS A O 1
ATOM 2149 N N . ILE A 1 261 ? -2.850 16.312 -32.915 1.00 36.72 261 ILE A N 1
ATOM 2150 C CA . ILE A 1 261 ? -3.151 16.436 -31.489 1.00 36.72 261 ILE A CA 1
ATOM 2151 C C . ILE A 1 261 ? -2.875 17.903 -31.140 1.00 36.72 261 ILE A C 1
ATOM 2153 O O . ILE A 1 261 ? -1.722 18.293 -30.978 1.00 36.72 261 ILE A O 1
ATOM 2157 N N . GLN A 1 262 ? -3.908 18.745 -31.097 1.00 34.41 262 GLN A N 1
ATOM 2158 C CA . GLN A 1 262 ? -3.798 19.985 -30.334 1.00 34.41 262 GLN A CA 1
ATOM 2159 C C . GLN A 1 262 ? -3.765 19.567 -28.865 1.00 34.41 262 GLN A C 1
ATOM 2161 O O . GLN A 1 262 ? -4.757 19.069 -28.337 1.00 34.41 262 GLN A O 1
ATOM 2166 N N . GLU A 1 263 ? -2.601 19.683 -28.224 1.00 36.06 263 GLU A N 1
ATOM 2167 C CA . GLU A 1 263 ? -2.508 19.593 -26.770 1.00 36.06 263 GLU A CA 1
ATOM 2168 C C . GLU A 1 263 ? -3.376 20.711 -26.180 1.00 36.06 263 GLU A C 1
ATOM 2170 O O . GLU A 1 263 ? -3.034 21.891 -26.241 1.00 36.06 263 GLU A O 1
ATOM 2175 N N . PHE A 1 264 ? -4.542 20.346 -25.652 1.00 35.62 264 PHE A N 1
ATOM 2176 C CA . PHE A 1 264 ? -5.391 21.268 -24.912 1.00 35.62 264 PHE A CA 1
ATOM 2177 C C . PHE A 1 264 ? -4.785 21.484 -23.518 1.00 35.62 264 PHE A C 1
ATOM 2179 O O . PHE A 1 264 ? -5.079 20.756 -22.571 1.00 35.62 264 PHE A O 1
ATOM 2186 N N . GLU A 1 265 ? -3.922 22.494 -23.376 1.00 35.50 265 GLU A N 1
ATOM 2187 C CA . GLU A 1 265 ? -3.552 23.034 -22.056 1.00 35.50 265 GLU A CA 1
ATOM 2188 C C . GLU A 1 265 ? -4.670 23.905 -21.448 1.00 35.50 265 GLU A C 1
ATOM 2190 O O . GLU A 1 265 ? -4.722 24.064 -20.229 1.00 35.50 265 GLU A O 1
ATOM 2195 N N . GLN A 1 266 ? -5.601 24.426 -22.259 1.00 32.28 266 GLN A N 1
ATOM 2196 C CA . GLN A 1 266 ? -6.583 25.432 -21.821 1.00 32.28 266 GLN A CA 1
ATOM 2197 C C . GLN A 1 266 ? -7.802 24.878 -21.053 1.00 32.28 266 GLN A C 1
ATOM 2199 O O . GLN A 1 266 ? -8.372 25.601 -20.237 1.00 32.28 266 GLN A O 1
ATOM 2204 N N . ASP A 1 267 ? -8.146 23.591 -21.173 1.00 38.53 267 ASP A N 1
ATOM 2205 C CA . ASP A 1 267 ? -9.336 23.035 -20.491 1.00 38.53 267 ASP A CA 1
ATOM 2206 C C . ASP A 1 267 ? -9.095 22.588 -19.039 1.00 38.53 267 ASP A C 1
ATOM 2208 O O . ASP A 1 267 ? -10.038 22.276 -18.308 1.00 38.53 267 ASP A O 1
ATOM 2212 N N . LYS A 1 268 ? -7.844 22.623 -18.555 1.00 38.50 268 LYS A N 1
ATOM 2213 C CA . LYS A 1 268 ? -7.559 22.439 -17.119 1.00 38.50 268 LYS A CA 1
ATOM 2214 C C . LYS A 1 268 ? -8.082 23.596 -16.259 1.00 38.50 268 LYS A C 1
ATOM 2216 O O . LYS A 1 268 ? -8.250 23.401 -15.053 1.00 38.50 268 LYS A O 1
ATOM 2221 N N . GLU A 1 269 ? -8.309 24.778 -16.839 1.00 34.91 269 GLU A N 1
ATOM 2222 C CA . GLU A 1 269 ? -8.888 25.926 -16.126 1.00 34.91 269 GLU A CA 1
ATOM 2223 C C . GLU A 1 269 ? -10.415 25.998 -16.253 1.00 34.91 269 GLU A C 1
ATOM 2225 O O . GLU A 1 269 ? -11.073 26.240 -15.242 1.00 34.91 269 GLU A O 1
ATOM 2230 N N . LEU A 1 270 ? -10.994 25.655 -17.410 1.00 34.66 270 LEU A N 1
ATOM 2231 C CA . LEU A 1 270 ? -12.455 25.600 -17.588 1.00 34.66 270 LEU A CA 1
ATOM 2232 C C . LEU A 1 270 ? -13.130 24.591 -16.639 1.00 34.66 270 LEU A C 1
ATOM 2234 O O . LEU A 1 270 ? -14.115 24.926 -15.982 1.00 34.66 270 LEU A O 1
ATOM 2238 N N . PHE A 1 271 ? -12.524 23.416 -16.418 1.00 35.81 271 PHE A N 1
ATOM 2239 C CA . PHE A 1 271 ? -13.026 22.437 -15.437 1.00 35.81 271 PHE A CA 1
ATOM 2240 C C . PHE A 1 271 ? -12.892 22.884 -13.964 1.00 35.81 271 PHE A C 1
ATOM 2242 O O . PHE A 1 271 ? -13.544 22.321 -13.074 1.00 35.81 271 PHE A O 1
ATOM 2249 N N . LYS A 1 272 ? -12.047 23.886 -13.670 1.00 39.00 272 LYS A N 1
ATOM 2250 C CA . LYS A 1 272 ? -11.922 24.481 -12.327 1.00 39.00 272 LYS A CA 1
ATOM 2251 C C . LYS A 1 272 ? -12.939 25.598 -12.082 1.00 39.00 272 LYS A C 1
ATOM 2253 O O . LYS A 1 272 ? -13.283 25.825 -10.921 1.00 39.00 272 LYS A O 1
ATOM 2258 N N . GLU A 1 273 ? -13.408 26.286 -13.122 1.00 33.91 273 GLU A N 1
ATOM 2259 C CA . GLU A 1 273 ? -14.397 27.363 -12.987 1.00 33.91 273 GLU A CA 1
ATOM 2260 C C . GLU A 1 273 ? -15.838 26.845 -12.891 1.00 33.91 273 GLU A C 1
ATOM 2262 O O . GLU A 1 273 ? -16.595 27.353 -12.062 1.00 33.91 273 GLU A O 1
ATOM 2267 N N . GLU A 1 274 ? -16.207 25.777 -13.605 1.00 35.06 274 GLU A N 1
ATOM 2268 C CA . GLU A 1 274 ? -17.560 25.202 -13.488 1.00 35.06 274 GLU A CA 1
ATOM 2269 C C . GLU A 1 274 ? -17.837 24.623 -12.087 1.00 35.06 274 GLU A C 1
ATOM 2271 O O . GLU A 1 274 ? -18.908 24.836 -11.522 1.00 35.06 274 GLU A O 1
ATOM 2276 N N . ASN A 1 275 ? -16.826 24.045 -11.427 1.00 37.91 275 ASN A N 1
ATOM 2277 C CA . ASN A 1 275 ? -16.943 23.550 -10.046 1.00 37.91 275 ASN A CA 1
ATOM 2278 C C . ASN A 1 275 ? -17.007 24.656 -8.967 1.00 37.91 275 ASN A C 1
ATOM 2280 O O . ASN A 1 275 ? -17.264 24.360 -7.796 1.00 37.91 275 ASN A O 1
ATOM 2284 N N . LYS A 1 276 ? -16.767 25.928 -9.320 1.00 36.84 276 LYS A N 1
ATOM 2285 C CA . LYS A 1 276 ? -16.981 27.074 -8.415 1.00 36.84 276 LYS A CA 1
ATOM 2286 C C . LYS A 1 276 ? -18.398 27.641 -8.497 1.00 36.84 276 LYS A C 1
ATOM 2288 O O . LYS A 1 276 ? -18.854 28.214 -7.511 1.00 36.84 276 LYS A O 1
ATOM 2293 N N . ASN A 1 277 ? -19.088 27.464 -9.622 1.00 36.25 277 ASN A N 1
ATOM 2294 C CA . ASN A 1 277 ? -20.408 28.056 -9.844 1.00 36.25 277 ASN A CA 1
ATOM 2295 C C . ASN A 1 277 ? -21.582 27.170 -9.398 1.00 36.25 277 ASN A C 1
ATOM 2297 O O . ASN A 1 277 ? -22.692 27.673 -9.285 1.00 36.25 277 ASN A O 1
ATOM 2301 N N . GLU A 1 278 ? -21.348 25.907 -9.031 1.00 39.47 278 GLU A N 1
ATOM 2302 C CA . GLU A 1 278 ? -22.374 25.036 -8.421 1.00 39.47 278 GLU A CA 1
ATOM 2303 C C . GLU A 1 278 ? -22.454 25.129 -6.879 1.00 39.47 278 GLU A C 1
ATOM 2305 O O . GLU A 1 278 ? -23.157 24.351 -6.233 1.00 39.47 278 GLU A O 1
ATOM 2310 N N . LYS A 1 279 ? -21.745 26.080 -6.251 1.00 44.69 279 LYS A N 1
ATOM 2311 C CA . LYS A 1 279 ? -21.818 26.340 -4.797 1.00 44.69 279 LYS A CA 1
ATOM 2312 C C . LYS A 1 279 ? -22.152 27.791 -4.431 1.00 44.69 279 LYS A C 1
ATOM 2314 O O . LYS A 1 279 ? -21.666 28.279 -3.411 1.00 44.69 279 LYS A O 1
ATOM 2319 N N . ASN A 1 280 ? -23.009 28.441 -5.216 1.00 37.22 280 ASN A N 1
ATOM 2320 C CA . ASN A 1 280 ? -23.748 29.637 -4.797 1.00 37.22 280 ASN A CA 1
ATOM 2321 C C . ASN A 1 280 ? -25.246 29.443 -5.015 1.00 37.22 280 ASN A C 1
ATOM 2323 O O . ASN A 1 280 ? -25.618 29.026 -6.131 1.00 37.22 280 ASN A O 1
#

Secondary structure (DSSP, 8-state):
-EEEEEEEEESSS-TTTS-EEEEEEEEEETTSPPPGGGS-EEEEEEP-S-----HHHHHHHHHH-TTHHHHHHHSPTT-EETTEEEE-GGGHHHHHHHHHHHTTPPP-TTS-EEE-EESTTTTTTHHHHHHHH----TTEEE-S--B-GGGGS--TT-SS---HHHHHHHHT--------HHHHHHHHHHHHHHHHHHHHHTT--GGGTS-TT----TTEEEEEEEE-SSS-EEEEEEETT--EEEEEGGG----TT--------THHHHHHHHHHHTT-

Radius of gyration: 21.16 Å; chains: 1; bounding box: 45×47×64 Å

pLDDT: mean 78.38, std 24.75, range [27.31, 98.69]

Foldseek 3Di:
DKAKQKFWQWLDQDLVFIDTFKIKIWIADLVDGDPLVPTQMAIEGEADPDGGHDPVSQVVCCVFVVCSVVVNVPADAQDADPRYHYHHLQCVLVSVVVSCVVVPQAADPVRAREHAYEAACCVPGVCVSSCVVHPDNDRYHYDPHHHHLQVLQDDPPDPDGDDLVSLLVSLVADDDRRSGRHVRSSSRVLSVCSRPVVVCVVVDDPCVPDDVPDDDDPQKDWDDFDDDPPPWTWTWIAGSSRDTDIDTPVPPDPDPDDDPPPPPPPVVVVVVVVVVVVPD